Protein AF-A0AAF1JUH5-F1 (afdb_monomer_lite)

Secondary structure (DSSP, 8-state):
-HHHHHHHHHHHHHHHHHHHHS-TTTHHHHHHHHHHHHHHHHHHHHHHHHHH----TTHHHHHHHHHHHHHHHHHHHHHHHHHHHHHHHHHHHHHSS-------GGGEEEEEEEETT---EETTEETTTSPPEE--PPPEEEEETTEEEEEEEEEEEEEEETTEEEEEEEEEEETTEEEEEEES------------------THHHHHHHHHHHHHHHHHHHHHHHHHS------PPPPPPTT---

Foldseek 3Di:
DPPVVVVLVLVLVVLLLVLLPDPPVCNVVSLVCLLCVVVVVLVVVVVVCCVPDVDDDCVVVVSVVCVVVCCCVPVVSSVVSVVVSVCVSVVVVVVVPPPPPCPPCVFKDWDDKFFQPDQDDDLNHRPNVFDWAFPPDFFHWAADPVGRVHTDGWTWTWTDDDQRIFIKTWDDPDDRIMTIMGGPDPPPCPPDDPPPPPPDPDCVVVVSVVVVVVSVVVVVVVVCCVVPVPPPPPPDPPPDDPPDDD

Organism: NCBI:txid1509237

Radius of gyration: 31.27 Å; chains: 1; bounding box: 102×40×87 Å

pLDDT: mean 77.14, std 14.28, range [44.0, 98.25]

Structure (mmCIF, N/CA/C/O backbone):
data_AF-A0AAF1JUH5-F1
#
_entry.id   AF-A0AAF1JUH5-F1
#
loop_
_atom_site.group_PDB
_atom_site.id
_atom_site.type_symbol
_atom_site.label_atom_id
_atom_site.label_alt_id
_atom_site.label_comp_id
_atom_site.label_asym_id
_atom_site.label_entity_id
_atom_site.label_seq_id
_atom_site.pdbx_PDB_ins_code
_atom_site.Cartn_x
_atom_site.Cartn_y
_atom_site.Cartn_z
_atom_site.occupancy
_atom_site.B_iso_or_equiv
_atom_site.auth_seq_id
_atom_site.auth_comp_id
_atom_site.auth_asym_id
_atom_site.auth_atom_id
_atom_site.pdbx_PDB_model_num
ATOM 1 N N . MET A 1 1 ? 37.894 3.147 -22.298 1.00 53.50 1 MET A N 1
ATOM 2 C CA . MET A 1 1 ? 36.673 2.335 -22.060 1.00 53.50 1 MET A CA 1
ATOM 3 C C . MET A 1 1 ? 35.959 2.625 -20.724 1.00 53.50 1 MET A C 1
ATOM 5 O O . MET A 1 1 ? 34.913 2.038 -20.504 1.00 53.50 1 MET A O 1
ATOM 9 N N . GLY A 1 2 ? 36.433 3.531 -19.848 1.00 65.38 2 GLY A N 1
ATOM 10 C CA . GLY A 1 2 ? 35.875 3.677 -18.485 1.00 65.38 2 GLY A CA 1
ATOM 11 C C . GLY A 1 2 ? 34.678 4.626 -18.295 1.00 65.38 2 GLY A C 1
ATOM 12 O O . GLY A 1 2 ? 33.818 4.348 -17.466 1.00 65.38 2 GLY A O 1
ATOM 13 N N . SER A 1 3 ? 34.573 5.719 -19.058 1.00 76.88 3 SER A N 1
ATOM 14 C CA . SER A 1 3 ? 33.556 6.759 -18.807 1.00 76.88 3 SER A CA 1
ATOM 15 C C . SER A 1 3 ? 32.133 6.327 -19.175 1.00 76.88 3 SER A C 1
ATOM 17 O O . SER A 1 3 ? 31.189 6.626 -18.449 1.00 76.88 3 SER A O 1
ATOM 19 N N . GLY A 1 4 ? 31.969 5.562 -20.259 1.00 70.50 4 GLY A N 1
ATOM 20 C CA . GLY A 1 4 ? 30.652 5.102 -20.711 1.00 70.50 4 GLY A CA 1
ATOM 21 C C . GLY A 1 4 ? 29.950 4.186 -19.704 1.00 70.50 4 GLY A C 1
ATOM 22 O O . GLY A 1 4 ? 28.766 4.363 -19.436 1.00 70.50 4 GLY A O 1
ATOM 23 N N . LEU A 1 5 ? 30.686 3.248 -19.097 1.00 72.56 5 LEU A N 1
ATOM 24 C CA . LEU A 1 5 ? 30.131 2.328 -18.098 1.00 72.56 5 LEU A CA 1
ATOM 25 C C . LEU A 1 5 ? 29.750 3.057 -16.802 1.00 72.56 5 LEU A C 1
ATOM 27 O O . LEU A 1 5 ? 28.708 2.769 -16.220 1.00 72.56 5 LEU A O 1
ATOM 31 N N . PHE A 1 6 ? 30.570 4.020 -16.368 1.00 76.44 6 PHE A N 1
ATOM 32 C CA . PHE A 1 6 ? 30.297 4.820 -15.174 1.00 76.44 6 PHE A CA 1
ATOM 33 C C . PHE A 1 6 ? 28.998 5.623 -15.315 1.00 76.44 6 PHE A C 1
ATOM 35 O O . PHE A 1 6 ? 28.103 5.497 -14.479 1.00 76.44 6 PHE A O 1
ATOM 42 N N . TRP A 1 7 ? 28.853 6.381 -16.405 1.00 73.69 7 TRP A N 1
ATOM 43 C CA . TRP A 1 7 ? 27.634 7.150 -16.667 1.00 73.69 7 TRP A CA 1
ATOM 44 C C . TRP A 1 7 ? 26.402 6.257 -16.817 1.00 73.69 7 TRP A C 1
ATOM 46 O O . TRP A 1 7 ? 25.327 6.604 -16.329 1.00 73.69 7 TRP A O 1
ATOM 56 N N . TRP A 1 8 ? 26.567 5.076 -17.417 1.00 69.75 8 TRP A N 1
ATOM 57 C CA . TRP A 1 8 ? 25.501 4.084 -17.496 1.00 69.75 8 TRP A CA 1
ATOM 58 C C . TRP A 1 8 ? 25.033 3.651 -16.098 1.00 69.75 8 TRP A C 1
ATOM 60 O O . TRP A 1 8 ? 23.844 3.739 -15.800 1.00 69.75 8 TRP A O 1
ATOM 70 N N . LEU A 1 9 ? 25.953 3.289 -15.196 1.00 71.38 9 LEU A N 1
ATOM 71 C CA . LEU A 1 9 ? 25.621 2.904 -13.817 1.00 71.38 9 LEU A CA 1
ATOM 72 C C . LEU A 1 9 ? 24.963 4.040 -13.015 1.00 71.38 9 LEU A C 1
ATOM 74 O O . LEU A 1 9 ? 24.021 3.785 -12.262 1.00 71.38 9 LEU A O 1
ATOM 78 N N . VAL A 1 10 ? 25.410 5.288 -13.193 1.00 77.00 10 VAL A N 1
ATOM 79 C CA . VAL A 1 10 ? 24.813 6.466 -12.537 1.00 77.00 10 VAL A CA 1
ATOM 80 C C . VAL A 1 10 ? 23.361 6.666 -12.976 1.00 77.00 10 VAL A C 1
ATOM 82 O O . VAL A 1 10 ? 22.480 6.828 -12.127 1.00 77.00 10 VAL A O 1
ATOM 85 N N . CYS A 1 11 ? 23.085 6.592 -14.281 1.00 70.31 11 CYS A N 1
ATOM 86 C CA . CYS A 1 11 ? 21.722 6.679 -14.812 1.00 70.31 11 CYS A CA 1
ATOM 87 C C . CYS A 1 11 ? 20.818 5.573 -14.243 1.00 70.31 11 CYS A C 1
ATOM 89 O O . CYS A 1 11 ? 19.672 5.841 -13.871 1.00 70.31 11 CYS A O 1
ATOM 91 N N . MET A 1 12 ? 21.350 4.355 -14.099 1.00 66.75 12 MET A N 1
ATOM 92 C CA . MET A 1 12 ? 20.614 3.221 -13.532 1.00 66.75 12 MET A CA 1
ATOM 93 C C . MET A 1 12 ? 20.326 3.379 -12.037 1.00 66.75 12 MET A C 1
ATOM 95 O O . MET A 1 12 ? 19.205 3.110 -11.594 1.00 66.75 12 MET A O 1
ATOM 99 N N . GLY A 1 13 ? 21.287 3.889 -11.264 1.00 72.88 13 GLY A N 1
ATOM 100 C CA . GLY A 1 13 ? 21.083 4.211 -9.851 1.00 72.88 13 GLY A CA 1
ATOM 101 C C . GLY A 1 13 ? 20.025 5.299 -9.641 1.00 72.88 13 GLY A C 1
ATOM 102 O O . GLY A 1 13 ? 19.156 5.164 -8.776 1.00 72.88 13 GLY A O 1
ATOM 103 N N . LEU A 1 14 ? 20.043 6.349 -10.468 1.00 73.00 14 LEU A N 1
ATOM 104 C CA . LEU A 1 14 ? 19.084 7.451 -10.374 1.00 73.00 14 LEU A CA 1
ATOM 105 C C . LEU A 1 14 ? 17.652 6.993 -10.700 1.00 73.00 14 LEU A C 1
ATOM 107 O O . LEU A 1 14 ? 16.719 7.308 -9.958 1.00 73.00 14 LEU A O 1
ATOM 111 N N . ALA A 1 15 ? 17.477 6.202 -11.763 1.00 65.12 15 ALA A N 1
ATOM 112 C CA . ALA A 1 15 ? 16.177 5.640 -12.130 1.00 65.12 15 ALA A CA 1
ATOM 113 C C . ALA A 1 15 ? 15.610 4.730 -11.021 1.00 65.12 15 ALA A C 1
ATOM 115 O O . ALA A 1 15 ? 14.423 4.814 -10.684 1.00 65.12 15 ALA A O 1
ATOM 116 N N . ALA A 1 16 ? 16.459 3.908 -10.393 1.00 66.06 16 ALA A N 1
ATOM 117 C CA . ALA A 1 16 ? 16.065 3.060 -9.269 1.00 66.06 16 ALA A CA 1
ATOM 118 C C . ALA A 1 16 ? 15.617 3.886 -8.047 1.00 66.06 16 ALA A C 1
ATOM 120 O O . ALA A 1 16 ? 14.572 3.594 -7.458 1.00 66.06 16 ALA A O 1
ATOM 121 N N . LEU A 1 17 ? 16.346 4.954 -7.705 1.00 68.88 17 LEU A N 1
ATOM 122 C CA . LEU A 1 17 ? 15.999 5.852 -6.595 1.00 68.88 17 LEU A CA 1
ATOM 123 C C . LEU A 1 17 ? 14.675 6.586 -6.827 1.00 68.88 17 LEU A C 1
ATOM 125 O O . LEU A 1 17 ? 13.839 6.641 -5.922 1.00 68.88 17 LEU A O 1
ATOM 129 N N . ILE A 1 18 ? 14.448 7.100 -8.040 1.00 68.31 18 ILE A N 1
ATOM 130 C CA . ILE A 1 18 ? 13.176 7.742 -8.405 1.00 68.31 18 ILE A CA 1
ATOM 131 C C . ILE A 1 18 ? 12.029 6.737 -8.250 1.00 68.31 18 ILE A C 1
ATOM 133 O O . ILE A 1 18 ? 11.017 7.043 -7.620 1.00 68.31 18 ILE A O 1
ATOM 137 N N . THR A 1 19 ? 12.200 5.510 -8.742 1.00 63.81 19 THR A N 1
ATOM 138 C CA . THR A 1 19 ? 11.167 4.465 -8.657 1.00 63.81 19 THR A CA 1
ATOM 139 C C . THR A 1 19 ? 10.861 4.074 -7.207 1.00 63.81 19 THR A C 1
ATOM 141 O O . THR A 1 19 ? 9.699 3.860 -6.858 1.00 63.81 19 THR A O 1
ATOM 144 N N . ALA A 1 20 ? 11.876 4.038 -6.339 1.00 64.94 20 ALA A N 1
ATOM 145 C CA . ALA A 1 20 ? 11.709 3.773 -4.911 1.00 64.94 20 ALA A CA 1
ATOM 146 C C . ALA A 1 20 ? 10.998 4.919 -4.161 1.00 64.94 20 ALA A C 1
ATOM 148 O O . ALA A 1 20 ? 10.255 4.663 -3.210 1.00 64.94 20 ALA A O 1
ATOM 149 N N . ALA A 1 21 ? 11.195 6.170 -4.590 1.00 68.75 21 ALA A N 1
ATOM 150 C CA . ALA A 1 21 ? 10.585 7.351 -3.977 1.00 68.75 21 ALA A CA 1
ATOM 151 C C . ALA A 1 21 ? 9.127 7.591 -4.419 1.00 68.75 21 ALA A C 1
ATOM 153 O O . ALA A 1 21 ? 8.343 8.213 -3.694 1.00 68.75 21 ALA A O 1
ATOM 154 N N . VAL A 1 22 ? 8.734 7.099 -5.598 1.00 68.56 22 VAL A N 1
ATOM 155 C CA . VAL A 1 22 ? 7.389 7.300 -6.150 1.00 68.56 22 VAL A CA 1
ATOM 156 C C . VAL A 1 22 ? 6.360 6.427 -5.417 1.00 68.56 22 VAL A C 1
ATOM 158 O O . VAL A 1 22 ? 6.481 5.208 -5.303 1.00 68.56 22 VAL A O 1
ATOM 161 N N . SER A 1 23 ? 5.286 7.051 -4.915 1.00 67.69 23 SER A N 1
ATOM 162 C CA . SER A 1 23 ? 4.207 6.314 -4.238 1.00 67.69 23 SER A CA 1
ATOM 163 C C . SER A 1 23 ? 3.531 5.305 -5.178 1.00 67.69 23 SER A C 1
ATOM 165 O O . SER A 1 23 ? 3.366 5.563 -6.368 1.00 67.69 23 SER A O 1
ATOM 167 N N . ARG A 1 24 ? 3.086 4.166 -4.628 1.00 65.75 24 ARG A N 1
ATOM 168 C CA . ARG A 1 24 ? 2.603 2.977 -5.368 1.00 65.75 24 ARG A CA 1
ATOM 169 C C . ARG A 1 24 ? 1.564 3.288 -6.460 1.00 65.75 24 ARG A C 1
ATOM 171 O O . ARG A 1 24 ? 1.572 2.657 -7.506 1.00 65.75 24 ARG A O 1
ATOM 178 N N . ARG A 1 25 ? 0.725 4.302 -6.230 1.00 72.50 25 ARG A N 1
ATOM 179 C CA . ARG A 1 25 ? -0.306 4.808 -7.157 1.00 72.50 25 ARG A CA 1
ATOM 180 C C . ARG A 1 25 ? 0.239 5.475 -8.435 1.00 72.50 25 ARG A C 1
ATOM 182 O O . ARG A 1 25 ? -0.470 5.534 -9.429 1.00 72.50 25 ARG A O 1
ATOM 189 N N . TRP A 1 26 ? 1.484 5.954 -8.434 1.00 74.31 26 TRP A N 1
ATOM 190 C CA . TRP A 1 26 ? 2.113 6.643 -9.574 1.00 74.31 26 TRP A CA 1
ATOM 191 C C . TRP A 1 26 ? 3.189 5.809 -10.276 1.00 74.31 26 TRP A C 1
ATOM 193 O O . TRP A 1 26 ? 3.634 6.184 -11.356 1.00 74.31 26 TRP A O 1
ATOM 203 N N . VAL A 1 27 ? 3.572 4.666 -9.703 1.00 71.25 27 VAL A N 1
ATOM 204 C CA . VAL A 1 27 ? 4.622 3.784 -10.237 1.00 71.25 27 VAL A CA 1
ATOM 205 C C . VAL A 1 27 ? 4.305 3.320 -11.663 1.00 71.25 27 VAL A C 1
ATOM 207 O O . VAL A 1 27 ? 5.182 3.336 -12.517 1.00 71.25 27 VAL A O 1
ATOM 210 N N . TRP A 1 28 ? 3.045 2.989 -11.953 1.00 75.75 28 TRP A N 1
ATOM 211 C CA . TRP A 1 28 ? 2.615 2.601 -13.302 1.00 75.75 28 TRP A CA 1
ATOM 212 C C . TRP A 1 28 ? 2.769 3.753 -14.311 1.00 75.75 28 TRP A C 1
ATOM 214 O O . TRP A 1 28 ? 3.289 3.550 -15.403 1.00 75.75 28 TRP A O 1
ATOM 224 N N . ARG A 1 29 ? 2.379 4.977 -13.930 1.00 77.94 29 ARG A N 1
ATOM 225 C CA . ARG A 1 29 ? 2.507 6.165 -14.788 1.00 77.94 29 ARG A CA 1
ATOM 226 C C . ARG A 1 29 ? 3.972 6.499 -15.056 1.00 77.94 29 ARG A C 1
ATOM 228 O O . ARG A 1 29 ? 4.319 6.816 -16.187 1.00 77.94 29 ARG A O 1
ATOM 235 N N . ALA A 1 30 ? 4.821 6.388 -14.034 1.00 67.81 30 ALA A N 1
ATOM 236 C CA . ALA A 1 30 ? 6.262 6.565 -14.174 1.00 67.81 30 ALA A CA 1
ATOM 237 C C . ALA A 1 30 ? 6.870 5.505 -15.106 1.00 67.81 30 ALA A C 1
ATOM 239 O O . ALA A 1 30 ? 7.627 5.863 -16.002 1.00 67.81 30 ALA A O 1
ATOM 240 N N . ALA A 1 31 ? 6.479 4.234 -14.956 1.00 70.56 31 ALA A N 1
ATOM 241 C CA . ALA A 1 31 ? 6.913 3.151 -15.837 1.00 70.56 31 ALA A CA 1
ATOM 242 C C . ALA A 1 31 ? 6.476 3.380 -17.294 1.00 70.56 31 ALA A C 1
ATOM 244 O O . ALA A 1 31 ? 7.280 3.204 -18.205 1.00 70.56 31 ALA A O 1
ATOM 245 N N . LEU A 1 32 ? 5.239 3.838 -17.517 1.00 76.62 32 LEU A N 1
ATOM 246 C CA . LEU A 1 32 ? 4.741 4.170 -18.853 1.00 76.62 32 LEU A CA 1
ATOM 247 C C . LEU A 1 32 ? 5.542 5.319 -19.481 1.00 76.62 32 LEU A C 1
ATOM 249 O O . LEU A 1 32 ? 5.979 5.211 -20.624 1.00 76.62 32 LEU A O 1
ATOM 253 N N . LEU A 1 33 ? 5.779 6.398 -18.730 1.00 71.62 33 LEU A N 1
ATOM 254 C CA . LEU A 1 33 ? 6.554 7.544 -19.211 1.00 71.62 33 LEU A CA 1
ATOM 255 C C . LEU A 1 33 ? 7.993 7.134 -19.572 1.00 71.62 33 LEU A C 1
ATOM 257 O O . LEU A 1 33 ? 8.526 7.557 -20.598 1.00 71.62 33 LEU A O 1
ATOM 261 N N . TYR A 1 34 ? 8.595 6.265 -18.753 1.00 68.38 34 TYR A N 1
ATOM 262 C CA . TYR A 1 34 ? 9.928 5.702 -18.975 1.00 68.38 34 TYR A CA 1
ATOM 263 C C . TYR A 1 34 ? 9.993 4.781 -20.199 1.00 68.38 34 TYR A C 1
ATOM 265 O O . TYR A 1 34 ? 11.015 4.752 -20.882 1.00 68.38 34 TYR A O 1
ATOM 273 N N . LEU A 1 35 ? 8.920 4.047 -20.498 1.00 70.88 35 LEU A N 1
ATOM 274 C CA . LEU A 1 35 ? 8.838 3.189 -21.681 1.00 70.88 35 LEU A CA 1
ATOM 275 C C . LEU A 1 35 ? 8.680 4.012 -22.972 1.00 70.88 35 LEU A C 1
ATOM 277 O O . LEU A 1 35 ? 9.279 3.685 -23.992 1.00 70.88 35 LEU A O 1
ATOM 281 N N . VAL A 1 36 ? 7.888 5.088 -22.925 1.00 75.62 36 VAL A N 1
ATOM 282 C CA . VAL A 1 36 ? 7.523 5.893 -24.106 1.00 75.62 36 VAL A CA 1
ATOM 283 C C . VAL A 1 36 ? 8.598 6.924 -24.478 1.00 75.62 36 VAL A C 1
ATOM 285 O O . VAL A 1 36 ? 8.800 7.194 -25.661 1.00 75.62 36 VAL A O 1
ATOM 288 N N . SER A 1 37 ? 9.321 7.472 -23.497 1.00 72.69 37 SER A N 1
ATOM 289 C CA . SER A 1 37 ? 10.373 8.488 -23.691 1.00 72.69 37 SER A CA 1
ATOM 290 C C . SER A 1 37 ? 11.379 8.190 -24.824 1.00 72.69 37 SER A C 1
ATOM 292 O O . SER A 1 37 ? 11.522 9.032 -25.718 1.00 72.69 37 SER A O 1
ATOM 294 N N . PRO A 1 38 ? 12.044 7.014 -24.879 1.00 69.44 38 PRO A N 1
ATOM 295 C CA . PRO A 1 38 ? 13.008 6.725 -25.943 1.00 69.44 38 PRO A CA 1
ATOM 296 C C . PRO A 1 38 ? 12.361 6.682 -27.332 1.00 69.44 38 PRO A C 1
ATOM 298 O O . PRO A 1 38 ? 12.986 7.095 -28.306 1.00 69.44 38 PRO A O 1
ATOM 301 N N . LEU A 1 39 ? 11.097 6.257 -27.423 1.00 71.19 39 LEU A N 1
ATOM 302 C CA . LEU A 1 39 ? 10.347 6.236 -28.679 1.00 71.19 39 LEU A CA 1
ATOM 303 C C . LEU A 1 39 ? 10.100 7.662 -29.198 1.00 71.19 39 LEU A C 1
ATOM 305 O O . LEU A 1 39 ? 10.260 7.930 -30.388 1.00 71.19 39 LEU A O 1
ATOM 309 N N . VAL A 1 40 ? 9.769 8.594 -28.297 1.00 77.69 40 VAL A N 1
ATOM 310 C CA . VAL A 1 40 ? 9.553 10.013 -28.624 1.00 77.69 40 VAL A CA 1
ATOM 311 C C . VAL A 1 40 ? 10.851 10.678 -29.082 1.00 77.69 40 VAL A C 1
ATOM 313 O O . VAL A 1 40 ? 10.872 11.297 -30.146 1.00 77.69 40 VAL A O 1
ATOM 316 N N . LEU A 1 41 ? 11.941 10.518 -28.321 1.00 73.19 41 LEU A N 1
ATOM 317 C CA . LEU A 1 41 ? 13.250 11.082 -28.678 1.00 73.19 41 LEU A CA 1
ATOM 318 C C . LEU A 1 41 ? 13.746 10.544 -30.022 1.00 73.19 41 LEU A C 1
ATOM 320 O O . LEU A 1 41 ? 14.238 11.305 -30.856 1.00 73.19 41 LEU A O 1
ATOM 324 N N . PHE A 1 42 ? 13.562 9.245 -30.252 1.00 72.00 42 PHE A N 1
ATOM 325 C CA . PHE A 1 42 ? 13.917 8.614 -31.512 1.00 72.00 42 PHE A CA 1
ATOM 326 C C . PHE A 1 42 ? 13.106 9.182 -32.684 1.00 72.00 42 PHE A C 1
ATOM 328 O O . PHE A 1 42 ? 13.681 9.567 -33.702 1.00 72.00 42 PHE A O 1
ATOM 335 N N . THR A 1 43 ? 11.782 9.275 -32.535 1.00 75.75 43 THR A N 1
ATOM 336 C CA . THR A 1 43 ? 10.896 9.801 -33.587 1.00 75.75 43 THR A CA 1
ATOM 337 C C . THR A 1 43 ? 11.268 11.242 -33.936 1.00 75.75 43 THR A C 1
ATOM 339 O O . THR A 1 43 ? 11.356 11.589 -35.113 1.00 75.75 43 THR A O 1
ATOM 342 N N . GLY A 1 44 ? 11.575 12.064 -32.926 1.00 79.81 44 GLY A N 1
ATOM 343 C CA . GLY A 1 44 ? 12.062 13.430 -33.123 1.00 79.81 44 GLY A CA 1
ATOM 344 C C . GLY A 1 44 ? 13.385 13.489 -33.893 1.00 79.81 44 GLY A C 1
ATOM 345 O O . GLY A 1 44 ? 13.513 14.276 -34.830 1.00 79.81 44 GLY A O 1
ATOM 346 N N . TYR A 1 45 ? 14.347 12.624 -33.556 1.00 76.00 45 TYR A N 1
ATOM 347 C CA . TYR A 1 45 ? 15.624 12.549 -34.272 1.00 76.00 45 TYR A CA 1
ATOM 348 C C . TYR A 1 45 ? 15.456 12.095 -35.729 1.00 76.00 45 TYR A C 1
ATOM 350 O O . TYR A 1 45 ? 16.043 12.691 -36.631 1.00 76.00 45 TYR A O 1
ATOM 358 N N . ALA A 1 46 ? 14.634 11.071 -35.973 1.00 72.06 46 ALA A N 1
ATOM 359 C CA . ALA A 1 46 ? 14.369 10.563 -37.317 1.00 72.06 46 ALA A CA 1
ATOM 360 C C . ALA A 1 46 ? 13.719 11.631 -38.211 1.00 72.06 46 ALA A C 1
ATOM 362 O O . ALA A 1 46 ? 14.148 11.826 -39.348 1.00 72.06 46 ALA A O 1
ATOM 363 N N . LEU A 1 47 ? 12.737 12.368 -37.679 1.00 80.19 47 LEU A N 1
ATOM 364 C CA . LEU A 1 47 ? 12.112 13.493 -38.380 1.00 80.19 47 LEU A CA 1
ATOM 365 C C . LEU A 1 47 ? 13.124 14.604 -38.681 1.00 80.19 47 LEU A C 1
ATOM 367 O O . LEU A 1 47 ? 13.174 15.102 -39.804 1.00 80.19 47 LEU A O 1
ATOM 371 N N . TRP A 1 48 ? 13.970 14.963 -37.713 1.00 82.31 48 TRP A N 1
ATOM 372 C CA . TRP A 1 48 ? 15.022 15.961 -37.917 1.00 82.31 48 TRP A CA 1
ATOM 373 C C . TRP A 1 48 ? 16.026 15.542 -39.004 1.00 82.31 48 TRP A C 1
ATOM 375 O O . TRP A 1 48 ? 16.402 16.350 -39.858 1.00 82.31 48 TRP A O 1
ATOM 385 N N . ALA A 1 49 ? 16.429 14.271 -39.019 1.00 75.00 49 ALA A N 1
ATOM 386 C CA . ALA A 1 49 ? 17.329 13.730 -40.034 1.00 75.00 49 ALA A CA 1
ATOM 387 C C . ALA A 1 49 ? 16.697 13.748 -41.438 1.00 75.00 49 ALA A C 1
ATOM 389 O O . ALA A 1 49 ? 17.373 14.096 -42.406 1.00 75.00 49 ALA A O 1
ATOM 390 N N . LEU A 1 50 ? 15.399 13.433 -41.537 1.00 76.81 50 LEU A N 1
ATOM 391 C CA . LEU A 1 50 ? 14.646 13.473 -42.792 1.00 76.81 50 LEU A CA 1
ATOM 392 C C . LEU A 1 50 ? 14.593 14.892 -43.378 1.00 76.81 50 LEU A C 1
ATOM 394 O O . LEU A 1 50 ? 14.799 15.075 -44.574 1.00 76.81 50 LEU A O 1
ATOM 398 N N . VAL A 1 51 ? 14.365 15.897 -42.527 1.00 84.56 51 VAL A N 1
ATOM 399 C CA . VAL A 1 51 ? 14.292 17.309 -42.941 1.00 84.56 51 VAL A CA 1
ATOM 400 C C . VAL A 1 51 ? 15.656 17.845 -43.380 1.00 84.56 51 VAL A C 1
ATOM 402 O O . VAL A 1 51 ? 15.741 18.643 -44.308 1.00 84.56 51 VAL A O 1
ATOM 405 N N . THR A 1 52 ? 16.735 17.424 -42.720 1.00 83.94 52 THR A N 1
ATOM 406 C CA . THR A 1 52 ? 18.071 17.995 -42.951 1.00 83.94 52 THR A CA 1
ATOM 407 C C . THR A 1 52 ? 18.847 17.343 -44.097 1.00 83.94 52 THR A C 1
ATOM 409 O O . THR A 1 52 ? 19.831 17.929 -44.551 1.00 83.94 52 THR A O 1
ATOM 412 N N . ARG A 1 53 ? 18.466 16.143 -44.567 1.00 79.62 53 ARG A N 1
ATOM 413 C CA . ARG A 1 53 ? 19.225 15.387 -45.589 1.00 79.62 53 ARG A CA 1
ATOM 414 C C . ARG A 1 53 ? 18.322 14.633 -46.589 1.00 79.62 53 ARG A C 1
ATOM 416 O O . ARG A 1 53 ? 18.242 13.407 -46.517 1.00 79.62 53 ARG A O 1
ATOM 423 N N . PRO A 1 54 ? 17.677 15.326 -47.544 1.00 75.50 54 PRO A N 1
ATOM 424 C CA . PRO A 1 54 ? 16.675 14.719 -48.429 1.00 75.50 54 PRO A CA 1
ATOM 425 C C . PRO A 1 54 ? 17.226 13.841 -49.578 1.00 75.50 54 PRO A C 1
ATOM 427 O O . PRO A 1 54 ? 16.494 13.001 -50.091 1.00 75.50 54 PRO A O 1
ATOM 430 N N . GLU A 1 55 ? 18.494 13.974 -49.988 1.00 73.12 55 GLU A N 1
ATOM 431 C CA . GLU A 1 55 ? 18.973 13.434 -51.282 1.00 73.12 55 GLU A CA 1
ATOM 432 C C . GLU A 1 55 ? 19.708 12.077 -51.246 1.00 73.12 55 GLU A C 1
ATOM 434 O O . GLU A 1 55 ? 20.800 11.945 -51.795 1.00 73.12 55 GLU A O 1
ATOM 439 N N . ARG A 1 56 ? 19.172 11.020 -50.627 1.00 61.34 56 ARG A N 1
ATOM 440 C CA . ARG A 1 56 ? 19.825 9.696 -50.748 1.00 61.34 56 ARG A CA 1
ATOM 441 C C . ARG A 1 56 ? 18.842 8.561 -51.019 1.00 61.34 56 ARG A C 1
ATOM 443 O O . ARG A 1 56 ? 18.142 8.080 -50.128 1.00 61.34 56 ARG A O 1
ATOM 450 N N . GLU A 1 57 ? 18.863 8.066 -52.252 1.00 64.38 57 GLU A N 1
ATOM 451 C CA . GLU A 1 57 ? 18.379 6.724 -52.571 1.00 64.38 57 GLU A CA 1
ATOM 452 C C . GLU A 1 57 ? 19.124 5.708 -51.682 1.00 64.38 57 GLU A C 1
ATOM 454 O O . GLU A 1 57 ? 20.347 5.750 -51.550 1.00 64.38 57 GLU A O 1
ATOM 459 N N . GLY A 1 58 ? 18.380 4.861 -50.966 1.00 71.31 58 GLY A N 1
ATOM 460 C CA . GLY A 1 58 ? 18.922 3.957 -49.936 1.00 71.31 58 GLY A CA 1
ATOM 461 C C . GLY A 1 58 ? 18.756 4.430 -48.482 1.00 71.31 58 GLY A C 1
ATOM 462 O O . GLY A 1 58 ? 19.047 3.667 -47.557 1.00 71.31 58 GLY A O 1
ATOM 463 N N . VAL A 1 59 ? 18.218 5.634 -48.244 1.00 70.56 59 VAL A N 1
ATOM 464 C CA . VAL A 1 59 ? 17.949 6.166 -46.890 1.00 70.56 59 VAL A CA 1
ATOM 465 C C . VAL A 1 59 ? 16.973 5.306 -46.100 1.00 70.56 59 VAL A C 1
ATOM 467 O O . VAL A 1 59 ? 17.198 5.087 -44.919 1.00 70.56 59 VAL A O 1
ATOM 470 N N . LEU A 1 60 ? 15.937 4.752 -46.732 1.00 74.94 60 LEU A N 1
ATOM 471 C CA . LEU A 1 60 ? 14.948 3.915 -46.044 1.00 74.94 60 LEU A CA 1
ATOM 472 C C . LEU A 1 60 ? 15.573 2.653 -45.429 1.00 74.94 60 LEU A C 1
ATOM 474 O O . LEU A 1 60 ? 15.314 2.345 -44.269 1.00 74.94 60 LEU A O 1
ATOM 478 N N . GLY A 1 61 ? 16.452 1.966 -46.163 1.00 76.75 61 GLY A N 1
ATOM 479 C CA . GLY A 1 61 ? 17.159 0.785 -45.657 1.00 76.75 61 GLY A CA 1
ATOM 480 C C . GLY A 1 61 ? 18.140 1.131 -44.538 1.00 76.75 61 GLY A C 1
ATOM 481 O O . GLY A 1 61 ? 18.154 0.473 -43.499 1.00 76.75 61 GLY A O 1
ATOM 482 N N . LEU A 1 62 ? 18.907 2.214 -44.703 1.00 70.69 62 LEU A N 1
ATOM 483 C CA . LEU A 1 62 ? 19.831 2.677 -43.670 1.00 70.69 62 LEU A CA 1
ATOM 484 C C . LEU A 1 62 ? 19.079 3.150 -42.417 1.00 70.69 62 LEU A C 1
ATOM 486 O O . LEU A 1 62 ? 19.506 2.830 -41.313 1.00 70.69 62 LEU A O 1
ATOM 490 N N . ILE A 1 63 ? 17.942 3.840 -42.562 1.00 72.88 63 ILE A N 1
ATOM 491 C CA . ILE A 1 63 ? 17.071 4.249 -41.451 1.00 72.88 63 ILE A CA 1
ATOM 492 C C . ILE A 1 63 ? 16.528 3.022 -40.730 1.00 72.88 63 ILE A C 1
ATOM 494 O O . ILE A 1 63 ? 16.596 2.997 -39.510 1.00 72.88 63 ILE A O 1
ATOM 498 N N . LEU A 1 64 ? 16.036 2.001 -41.436 1.00 77.25 64 LEU A N 1
ATOM 499 C CA . LEU A 1 64 ? 15.480 0.797 -40.806 1.00 77.25 64 LEU A CA 1
ATOM 500 C C . LEU A 1 64 ? 16.547 -0.032 -40.074 1.00 77.25 64 LEU A C 1
ATOM 502 O O . LEU A 1 64 ? 16.298 -0.518 -38.972 1.00 77.25 64 LEU A O 1
ATOM 506 N N . VAL A 1 65 ? 17.753 -0.150 -40.635 1.00 76.62 65 VAL A N 1
ATOM 507 C CA . VAL A 1 65 ? 18.876 -0.836 -39.971 1.00 76.62 65 VAL A CA 1
ATOM 508 C C . VAL A 1 65 ? 19.381 -0.025 -38.777 1.00 76.62 65 VAL A C 1
ATOM 510 O O . VAL A 1 65 ? 19.585 -0.585 -37.704 1.00 76.62 65 VAL A O 1
ATOM 513 N N . SER A 1 66 ? 19.505 1.298 -38.917 1.00 71.06 66 SER A N 1
ATOM 514 C CA . SER A 1 66 ? 19.863 2.197 -37.809 1.00 71.06 66 SER A CA 1
ATOM 515 C C . SER A 1 66 ? 18.799 2.177 -36.711 1.00 71.06 66 SER A C 1
ATOM 517 O O . SER A 1 66 ? 19.137 2.147 -35.535 1.00 71.06 66 SER A O 1
ATOM 519 N N . LEU A 1 67 ? 17.518 2.133 -37.085 1.00 70.44 67 LEU A N 1
ATOM 520 C CA . LEU A 1 67 ? 16.362 2.003 -36.198 1.00 70.44 67 LEU A CA 1
ATOM 521 C C . LEU A 1 67 ? 16.439 0.695 -35.411 1.00 70.44 67 LEU A C 1
ATOM 523 O O . LEU A 1 67 ? 16.327 0.718 -34.189 1.00 70.44 67 LEU A O 1
ATOM 527 N N . GLY A 1 68 ? 16.688 -0.428 -36.087 1.00 76.19 68 GLY A N 1
ATOM 528 C CA . GLY A 1 68 ? 16.857 -1.725 -35.439 1.00 76.19 68 GLY A CA 1
ATOM 529 C C . GLY A 1 68 ? 18.049 -1.746 -34.483 1.00 76.19 68 GLY A C 1
ATOM 530 O O . GLY A 1 68 ? 17.920 -2.212 -33.354 1.00 76.19 68 GLY A O 1
ATOM 531 N N . LEU A 1 69 ? 19.189 -1.183 -34.892 1.00 70.12 69 LEU A N 1
ATOM 532 C CA . LEU A 1 69 ? 20.415 -1.203 -34.093 1.00 70.12 69 LEU A CA 1
ATOM 533 C C . LEU A 1 69 ? 20.345 -0.257 -32.888 1.00 70.12 69 LEU A C 1
ATOM 535 O O . LEU A 1 69 ? 20.711 -0.641 -31.780 1.00 70.12 69 LEU A O 1
ATOM 539 N N . VAL A 1 70 ? 19.836 0.963 -33.083 1.00 67.06 70 VAL A N 1
ATOM 540 C CA . VAL A 1 70 ? 19.639 1.951 -32.012 1.00 67.06 70 VAL A CA 1
ATOM 541 C C . VAL A 1 70 ? 18.549 1.476 -31.059 1.00 67.06 70 VAL A C 1
ATOM 543 O O . VAL A 1 70 ? 18.723 1.579 -29.848 1.00 67.06 70 VAL A O 1
ATOM 546 N N . SER A 1 71 ? 17.467 0.880 -31.565 1.00 63.88 71 SER A N 1
ATOM 547 C CA . SER A 1 71 ? 16.444 0.284 -30.706 1.00 63.88 71 SER A CA 1
ATOM 548 C C . SER A 1 71 ? 16.995 -0.928 -29.946 1.00 63.88 71 SER A C 1
ATOM 550 O O . SER A 1 71 ? 16.767 -1.037 -28.745 1.00 63.88 71 SER A O 1
ATOM 552 N N . ALA A 1 72 ? 17.815 -1.785 -30.550 1.00 69.38 72 ALA A N 1
ATOM 553 C CA . ALA A 1 72 ? 18.440 -2.891 -29.826 1.00 69.38 72 ALA A CA 1
ATOM 554 C C . ALA A 1 72 ? 19.438 -2.399 -28.759 1.00 69.38 72 ALA A C 1
ATOM 556 O O . ALA A 1 72 ? 19.390 -2.861 -27.620 1.00 69.38 72 ALA A O 1
ATOM 557 N N . MET A 1 73 ? 20.297 -1.426 -29.082 1.00 69.25 73 MET A N 1
ATOM 558 C CA . MET A 1 73 ? 21.314 -0.913 -28.155 1.00 69.25 73 MET A CA 1
ATOM 559 C C . MET A 1 73 ? 20.757 0.009 -27.067 1.00 69.25 73 MET A C 1
ATOM 561 O O . MET A 1 73 ? 21.330 0.060 -25.983 1.00 69.25 73 MET A O 1
ATOM 565 N N . ALA A 1 74 ? 19.665 0.732 -27.317 1.00 64.88 74 ALA A N 1
ATOM 566 C CA . ALA A 1 74 ? 19.067 1.623 -26.324 1.00 64.88 74 ALA A CA 1
ATOM 567 C C . ALA A 1 74 ? 17.957 0.927 -25.530 1.00 64.88 74 ALA A C 1
ATOM 569 O O . ALA A 1 74 ? 17.919 1.022 -24.305 1.00 64.88 74 ALA A O 1
ATOM 570 N N . THR A 1 75 ? 17.068 0.194 -26.203 1.00 67.31 75 THR A N 1
ATOM 571 C CA . THR A 1 75 ? 15.848 -0.330 -25.574 1.00 67.31 75 THR A CA 1
ATOM 572 C C . THR A 1 75 ? 16.124 -1.589 -24.759 1.00 67.31 75 THR A C 1
ATOM 574 O O . THR A 1 75 ? 15.560 -1.722 -23.678 1.00 67.31 75 THR A O 1
ATOM 577 N N . LEU A 1 76 ? 17.017 -2.490 -25.198 1.00 67.81 76 LEU A N 1
ATOM 578 C CA . LEU A 1 76 ? 17.300 -3.713 -24.430 1.00 67.81 76 LEU A CA 1
ATOM 579 C C . LEU A 1 76 ? 18.014 -3.425 -23.099 1.00 67.81 76 LEU A C 1
ATOM 581 O O . LEU A 1 76 ? 17.513 -3.886 -22.071 1.00 67.81 76 LEU A O 1
ATOM 585 N N . PRO A 1 77 ? 19.104 -2.629 -23.040 1.00 67.19 77 PRO A N 1
ATOM 586 C CA . PRO A 1 77 ? 19.723 -2.281 -21.758 1.00 67.19 77 PRO A CA 1
ATOM 587 C C . PRO A 1 77 ? 18.789 -1.460 -20.858 1.00 67.19 77 PRO A C 1
ATOM 589 O O . PRO A 1 77 ? 18.824 -1.594 -19.632 1.00 67.19 77 PRO A O 1
ATOM 592 N N . TRP A 1 78 ? 17.915 -0.646 -21.457 1.00 69.38 78 TRP A N 1
ATOM 593 C CA . TRP A 1 78 ? 16.903 0.122 -20.735 1.00 69.38 78 TRP A CA 1
ATOM 594 C C . TRP A 1 78 ? 15.824 -0.760 -20.110 1.00 69.38 78 TRP A C 1
ATOM 596 O O . TRP A 1 78 ? 15.561 -0.635 -18.916 1.00 69.38 78 TRP A O 1
ATOM 606 N N . ILE A 1 79 ? 15.247 -1.694 -20.873 1.00 70.81 79 ILE A N 1
ATOM 607 C CA . ILE A 1 79 ? 14.270 -2.672 -20.374 1.00 70.81 79 ILE A CA 1
ATOM 608 C C . ILE A 1 79 ? 14.906 -3.536 -19.288 1.00 70.81 79 ILE A C 1
ATOM 610 O O . ILE A 1 79 ? 14.295 -3.747 -18.241 1.00 70.81 79 ILE A O 1
ATOM 614 N N . LEU A 1 80 ? 16.142 -3.998 -19.498 1.00 76.00 80 LEU A N 1
ATOM 615 C CA . LEU A 1 80 ? 16.854 -4.813 -18.518 1.00 76.00 80 LEU A CA 1
ATOM 616 C C . LEU A 1 80 ? 17.021 -4.061 -17.196 1.00 76.00 80 LEU A C 1
ATOM 618 O O . LEU A 1 80 ? 16.748 -4.610 -16.130 1.00 76.00 80 LEU A O 1
ATOM 622 N N . THR A 1 81 ? 17.375 -2.779 -17.256 1.00 68.44 81 THR A N 1
ATOM 623 C CA . THR A 1 81 ? 17.463 -1.970 -16.037 1.00 68.44 81 THR A CA 1
ATOM 624 C C . THR A 1 81 ? 16.093 -1.663 -15.446 1.00 68.44 81 THR A C 1
ATOM 626 O O . THR A 1 81 ? 15.934 -1.673 -14.229 1.00 68.44 81 THR A O 1
ATOM 629 N N . CYS A 1 82 ? 15.092 -1.498 -16.310 1.00 66.62 82 CYS A N 1
ATOM 630 C CA . CYS A 1 82 ? 13.664 -1.574 -16.016 1.00 66.62 82 CYS A CA 1
ATOM 631 C C . CYS A 1 82 ? 13.354 -2.648 -14.971 1.00 66.62 82 CYS A C 1
ATOM 633 O O . CYS A 1 82 ? 12.919 -2.400 -13.842 1.00 66.62 82 CYS A O 1
ATOM 635 N N . LEU A 1 83 ? 13.638 -3.874 -15.400 1.00 75.50 83 LEU A N 1
ATOM 636 C CA . LEU A 1 83 ? 13.358 -5.100 -14.675 1.00 75.50 83 LEU A CA 1
ATOM 637 C C . LEU A 1 83 ? 14.217 -5.225 -13.417 1.00 75.50 83 LEU A C 1
ATOM 639 O O . LEU A 1 83 ? 13.685 -5.566 -12.362 1.00 75.50 83 LEU A O 1
ATOM 643 N N . ILE A 1 84 ? 15.512 -4.901 -13.496 1.00 78.31 84 ILE A N 1
ATOM 644 C CA . ILE A 1 84 ? 16.429 -4.970 -12.349 1.00 78.31 84 ILE A CA 1
ATOM 645 C C . ILE A 1 84 ? 16.022 -3.960 -11.271 1.00 78.31 84 ILE A C 1
ATOM 647 O O . ILE A 1 84 ? 15.897 -4.336 -10.108 1.00 78.31 84 ILE A O 1
ATOM 651 N N . GLY A 1 85 ? 15.756 -2.704 -11.635 1.00 71.38 85 GLY A N 1
ATOM 652 C CA . GLY A 1 85 ? 15.327 -1.662 -10.702 1.00 71.38 85 GLY A CA 1
ATOM 653 C C . GLY A 1 85 ? 13.998 -2.004 -10.027 1.00 71.38 85 GLY A C 1
ATOM 654 O O . GLY A 1 85 ? 13.862 -1.850 -8.813 1.00 71.38 85 GLY A O 1
ATOM 655 N N . PHE A 1 86 ? 13.036 -2.554 -10.774 1.00 68.81 86 PHE A N 1
ATOM 656 C CA . PHE A 1 86 ? 11.781 -3.036 -10.193 1.00 68.81 86 PHE A CA 1
ATOM 657 C C . PHE A 1 86 ? 11.978 -4.245 -9.278 1.00 68.81 86 PHE A C 1
ATOM 659 O O . PHE A 1 86 ? 11.409 -4.277 -8.185 1.00 68.81 86 PHE A O 1
ATOM 666 N N . ALA A 1 87 ? 12.784 -5.226 -9.686 1.00 74.50 87 ALA A N 1
ATOM 667 C CA . ALA A 1 87 ? 13.087 -6.396 -8.868 1.00 74.50 87 ALA A CA 1
ATOM 668 C C . ALA A 1 87 ? 13.766 -5.977 -7.555 1.00 74.50 87 ALA A C 1
ATOM 670 O O . ALA A 1 87 ? 13.311 -6.357 -6.475 1.00 74.50 87 ALA A O 1
ATOM 671 N N . LEU A 1 88 ? 14.773 -5.104 -7.636 1.00 75.25 88 LEU A N 1
ATOM 672 C CA . LEU A 1 88 ? 15.474 -4.542 -6.483 1.00 75.25 88 LEU A CA 1
ATOM 673 C C . LEU A 1 88 ? 14.605 -3.606 -5.640 1.00 75.25 88 LEU A C 1
ATOM 675 O O . LEU A 1 88 ? 14.881 -3.458 -4.460 1.00 75.25 88 LEU A O 1
ATOM 679 N N . GLY A 1 89 ? 13.557 -2.986 -6.181 1.00 67.56 89 GLY A N 1
ATOM 680 C CA . GLY A 1 89 ? 12.598 -2.210 -5.387 1.00 67.56 89 GLY A CA 1
ATOM 681 C C . GLY A 1 89 ? 11.569 -3.088 -4.664 1.00 67.56 89 GLY A C 1
ATOM 682 O O . GLY A 1 89 ? 11.160 -2.797 -3.537 1.00 67.56 89 GLY A O 1
ATOM 683 N N . LEU A 1 90 ? 11.138 -4.183 -5.295 1.00 72.38 90 LEU A N 1
ATOM 684 C CA . LEU A 1 90 ? 10.099 -5.069 -4.765 1.00 72.38 90 LEU A CA 1
ATOM 685 C C . LEU A 1 90 ? 10.634 -6.083 -3.749 1.00 72.38 90 LEU A C 1
ATOM 687 O O . LEU A 1 90 ? 9.934 -6.388 -2.779 1.00 72.38 90 LEU A O 1
ATOM 691 N N . VAL A 1 91 ? 11.855 -6.589 -3.940 1.00 75.19 91 VAL A N 1
ATOM 692 C CA . VAL A 1 91 ? 12.458 -7.602 -3.058 1.00 75.19 91 VAL A CA 1
ATOM 693 C C . VAL A 1 91 ? 12.680 -7.062 -1.637 1.00 75.19 91 VAL A C 1
ATOM 695 O O . VAL A 1 91 ? 12.110 -7.639 -0.708 1.00 75.19 91 VAL A O 1
ATOM 698 N N . PRO A 1 92 ? 13.362 -5.921 -1.414 1.00 72.38 92 PRO A N 1
ATOM 699 C CA . PRO A 1 92 ? 13.530 -5.355 -0.082 1.00 72.38 92 PRO A CA 1
ATOM 700 C C . PRO A 1 92 ? 12.195 -4.964 0.523 1.00 72.38 92 PRO A C 1
ATOM 702 O O . PRO A 1 92 ? 12.018 -5.096 1.718 1.00 72.38 92 PRO A O 1
ATOM 705 N N . ARG A 1 93 ? 11.207 -4.539 -0.269 1.00 66.56 93 ARG A N 1
ATOM 706 C CA . ARG A 1 93 ? 9.884 -4.196 0.268 1.00 66.56 93 ARG A CA 1
ATOM 707 C C . ARG A 1 93 ? 9.125 -5.414 0.804 1.00 66.56 93 ARG A C 1
ATOM 709 O O . ARG A 1 93 ? 8.326 -5.265 1.725 1.00 66.56 93 ARG A O 1
ATOM 716 N N . ARG A 1 94 ? 9.372 -6.608 0.252 1.00 70.25 94 ARG A N 1
ATOM 717 C CA . ARG A 1 94 ? 8.864 -7.875 0.804 1.00 70.25 94 ARG A CA 1
ATOM 718 C C . ARG A 1 94 ? 9.637 -8.321 2.046 1.00 70.25 94 ARG A C 1
ATOM 720 O O . ARG A 1 94 ? 9.014 -8.860 2.946 1.00 70.25 94 ARG A O 1
ATOM 727 N N . TRP A 1 95 ? 10.948 -8.081 2.095 1.00 68.44 95 TRP A N 1
ATOM 728 C CA . TRP A 1 95 ? 11.827 -8.516 3.194 1.00 68.44 95 TRP A CA 1
ATOM 729 C C . TRP A 1 95 ? 11.843 -7.558 4.394 1.00 68.44 95 TRP A C 1
ATOM 731 O O . TRP A 1 95 ? 11.960 -7.987 5.534 1.00 68.44 95 TRP A O 1
ATOM 741 N N . LEU A 1 96 ? 11.723 -6.257 4.132 1.00 66.12 96 LEU A N 1
ATOM 742 C CA . LEU A 1 96 ? 11.635 -5.175 5.114 1.00 66.12 96 LEU A CA 1
ATOM 743 C C . LEU A 1 96 ? 10.198 -4.898 5.535 1.00 66.12 96 LEU A C 1
ATOM 745 O O . LEU A 1 96 ? 9.991 -4.060 6.411 1.00 66.12 96 LEU A O 1
ATOM 749 N N . ARG A 1 97 ? 9.202 -5.579 4.943 1.00 61.41 97 ARG A N 1
ATOM 750 C CA . ARG A 1 97 ? 7.956 -5.786 5.676 1.00 61.41 97 ARG A CA 1
ATOM 751 C C . ARG A 1 97 ? 8.407 -6.504 6.939 1.00 61.41 97 ARG A C 1
ATOM 753 O O . ARG A 1 97 ? 8.929 -7.611 6.796 1.00 61.41 97 ARG A O 1
ATOM 760 N N . PRO A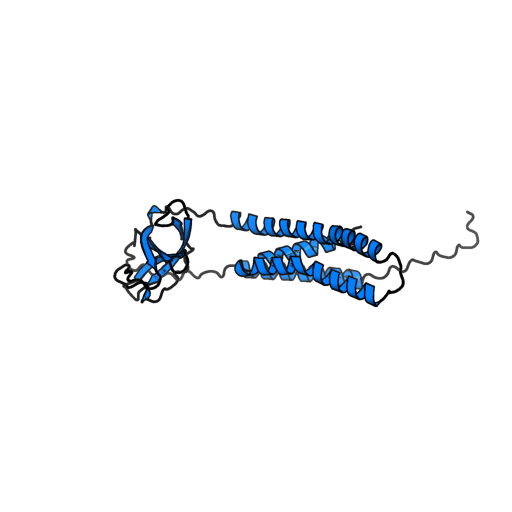 1 98 ? 8.319 -5.872 8.126 1.00 56.22 98 PRO A N 1
ATOM 761 C CA . PRO A 1 98 ? 8.587 -6.583 9.361 1.00 56.22 98 PRO A CA 1
ATOM 762 C C . PRO A 1 98 ? 7.785 -7.863 9.230 1.00 56.22 98 PRO A C 1
ATOM 764 O O . PRO A 1 98 ? 6.599 -7.764 8.912 1.00 56.22 98 PRO A O 1
ATOM 767 N N . ALA A 1 99 ? 8.445 -9.025 9.311 1.00 50.38 99 ALA A N 1
ATOM 768 C CA . ALA A 1 99 ? 7.730 -10.283 9.400 1.00 50.38 99 ALA A CA 1
ATOM 769 C C . ALA A 1 99 ? 6.700 -10.017 10.477 1.00 50.38 99 ALA A C 1
ATOM 771 O O . ALA A 1 99 ? 7.094 -9.720 11.612 1.00 50.38 99 ALA A O 1
ATOM 772 N N . ASP A 1 100 ? 5.432 -9.921 10.064 1.00 49.75 100 ASP A N 1
ATOM 773 C CA . ASP A 1 100 ? 4.364 -9.608 10.981 1.00 49.75 100 ASP A CA 1
ATOM 774 C C . ASP A 1 100 ? 4.579 -10.638 12.067 1.00 49.75 100 ASP A C 1
ATOM 776 O O . ASP A 1 100 ? 4.520 -11.846 11.817 1.00 49.75 100 ASP A O 1
ATOM 780 N N . LYS A 1 101 ? 4.942 -10.167 13.266 1.00 44.38 101 LYS A N 1
ATOM 781 C CA . LYS A 1 101 ? 4.651 -10.936 14.454 1.00 44.38 101 LYS A CA 1
ATOM 782 C C . LYS A 1 101 ? 3.162 -11.088 14.296 1.00 44.38 101 LYS A C 1
ATOM 784 O O . LYS A 1 101 ? 2.440 -10.117 14.512 1.00 44.38 101 LYS A O 1
ATOM 789 N N . THR A 1 102 ? 2.745 -12.236 13.774 1.00 48.94 102 THR A N 1
ATOM 790 C CA . THR A 1 102 ? 1.379 -12.701 13.737 1.00 48.94 102 THR A CA 1
ATOM 791 C C . THR A 1 102 ? 0.999 -12.726 15.198 1.00 48.94 102 THR A C 1
ATOM 793 O O . THR A 1 102 ? 1.122 -13.747 15.871 1.00 48.94 102 THR A O 1
ATOM 796 N N . ALA A 1 103 ? 0.666 -11.548 15.729 1.00 51.22 103 ALA A N 1
ATOM 797 C CA . ALA A 1 103 ? -0.102 -11.406 16.926 1.00 51.22 103 ALA A CA 1
ATOM 798 C C . ALA A 1 103 ? -1.297 -12.282 16.590 1.00 51.22 103 ALA A C 1
ATOM 800 O O . ALA A 1 103 ? -1.948 -12.024 15.570 1.00 51.22 103 ALA A O 1
ATOM 801 N N . PRO A 1 104 ? -1.442 -13.415 17.287 1.00 56.34 104 PRO A N 1
ATOM 802 C CA . PRO A 1 104 ? -2.364 -14.439 16.862 1.00 56.34 104 PRO A CA 1
ATOM 803 C C . PRO A 1 104 ? -3.711 -13.758 16.634 1.00 56.34 104 PRO A C 1
ATOM 805 O O . PRO A 1 104 ? -4.156 -12.969 17.474 1.00 56.34 104 PRO A O 1
ATOM 808 N N . PHE A 1 105 ? -4.323 -14.016 15.474 1.00 63.72 105 PHE A N 1
ATOM 809 C CA . PHE A 1 105 ? -5.646 -13.503 15.093 1.00 63.72 105 PHE A CA 1
ATOM 810 C C . PHE A 1 105 ? -6.680 -13.658 16.226 1.00 63.72 105 PHE A C 1
ATOM 812 O O . PHE A 1 105 ? -7.672 -12.942 16.261 1.00 63.72 105 PHE A O 1
ATOM 819 N N . ASN A 1 106 ? -6.394 -14.542 17.187 1.00 70.56 106 ASN A N 1
ATOM 820 C CA . ASN A 1 106 ? -7.035 -14.771 18.478 1.00 70.56 106 ASN A CA 1
ATOM 821 C C . ASN A 1 106 ? -7.468 -13.524 19.261 1.00 70.56 106 ASN A C 1
ATOM 823 O O . ASN A 1 106 ? -8.292 -13.671 20.154 1.00 70.56 106 ASN A O 1
ATOM 827 N N . ASN A 1 107 ? -6.970 -12.321 18.961 1.00 89.12 107 ASN A N 1
ATOM 828 C CA . ASN A 1 107 ? -7.429 -11.104 19.636 1.00 89.12 107 ASN A CA 1
ATOM 829 C C . ASN A 1 107 ? -8.424 -10.262 18.829 1.00 89.12 107 ASN A C 1
ATOM 831 O O . ASN A 1 107 ? -8.857 -9.238 19.346 1.00 89.12 107 ASN A O 1
ATOM 835 N N . TRP A 1 108 ? -8.812 -10.657 17.615 1.00 93.50 108 TRP A N 1
ATOM 836 C CA . TRP A 1 108 ? -9.786 -9.945 16.780 1.00 93.50 108 TRP A CA 1
ATOM 837 C C . TRP A 1 108 ? -10.896 -10.889 16.327 1.00 93.50 108 TRP A C 1
ATOM 839 O O . TRP A 1 108 ? -10.623 -11.927 15.729 1.00 93.50 108 TRP A O 1
ATOM 849 N N . ARG A 1 109 ? -12.159 -10.525 16.568 1.00 94.25 109 ARG A N 1
ATOM 850 C CA . ARG A 1 109 ? -13.309 -11.279 16.051 1.00 94.25 109 ARG A CA 1
ATOM 851 C C . ARG A 1 109 ? -13.934 -10.550 14.860 1.00 94.25 109 ARG A C 1
ATOM 853 O O . ARG A 1 109 ? -14.088 -9.326 14.945 1.00 94.25 109 ARG A O 1
ATOM 860 N N . PRO A 1 110 ? -14.320 -11.259 13.786 1.00 96.00 110 PRO A N 1
ATOM 861 C CA . PRO A 1 110 ? -15.140 -10.664 12.741 1.00 96.00 110 PRO A CA 1
ATOM 862 C C . PRO A 1 110 ? -16.493 -10.296 13.346 1.00 96.00 110 PRO A C 1
ATOM 864 O O . PRO A 1 110 ? -17.068 -11.076 14.106 1.00 96.00 110 PRO A O 1
ATOM 867 N N . ILE A 1 111 ? -16.981 -9.100 13.042 1.00 96.69 111 ILE A N 1
ATOM 868 C CA . ILE A 1 111 ? -18.281 -8.629 13.540 1.00 96.69 111 ILE A CA 1
ATOM 869 C C . ILE A 1 111 ? -19.263 -8.337 12.414 1.00 96.69 111 ILE A C 1
ATOM 871 O O . ILE A 1 111 ? -20.456 -8.524 12.620 1.00 96.69 111 ILE A O 1
ATOM 875 N N . HIS A 1 112 ? -18.786 -7.893 11.246 1.00 97.25 112 HIS A N 1
ATOM 876 C CA . HIS A 1 112 ? -19.670 -7.509 10.150 1.00 97.25 112 HIS A CA 1
ATOM 877 C C . HIS A 1 112 ? -18.964 -7.480 8.796 1.00 97.25 112 HIS A C 1
ATOM 879 O O . HIS A 1 112 ? -17.771 -7.178 8.715 1.00 97.25 112 HIS A O 1
ATOM 885 N N . VAL A 1 113 ? -19.729 -7.751 7.739 1.00 97.75 113 VAL A N 1
ATOM 886 C CA . VAL A 1 113 ? -19.406 -7.384 6.356 1.00 97.75 113 VAL A CA 1
ATOM 887 C C . VAL A 1 113 ? -20.654 -6.758 5.762 1.00 97.75 113 VAL A C 1
ATOM 889 O O . VAL A 1 113 ? -21.708 -7.392 5.764 1.00 97.75 113 VAL A O 1
ATOM 892 N N . GLY A 1 114 ? -20.542 -5.537 5.256 1.00 96.94 114 GLY A N 1
ATOM 893 C CA . GLY A 1 114 ? -21.703 -4.800 4.774 1.00 96.94 114 GLY A CA 1
ATOM 894 C C . GLY A 1 114 ? -21.351 -3.668 3.832 1.00 96.94 114 GLY A C 1
ATOM 895 O O . GLY A 1 114 ? -20.179 -3.399 3.566 1.00 96.94 114 GLY A O 1
ATOM 896 N N . ALA A 1 115 ? -22.392 -3.043 3.295 1.00 98.06 115 ALA A N 1
ATOM 897 C CA . ALA A 1 115 ? -22.249 -1.893 2.422 1.00 98.06 115 ALA A CA 1
ATOM 898 C C . ALA A 1 115 ? -21.880 -0.637 3.225 1.00 98.06 115 ALA A C 1
ATOM 900 O O . ALA A 1 115 ? -22.180 -0.512 4.414 1.00 98.06 115 ALA A O 1
ATOM 901 N N . GLU A 1 116 ? -21.240 0.311 2.556 1.00 97.81 116 GLU A N 1
ATOM 902 C CA . GLU A 1 116 ? -20.997 1.641 3.096 1.00 97.81 116 GLU A CA 1
ATOM 903 C C . GLU A 1 116 ? -22.315 2.313 3.520 1.00 97.81 116 GLU A C 1
ATOM 905 O O . GLU A 1 116 ? -23.325 2.216 2.819 1.00 97.81 116 GLU A O 1
ATOM 910 N N . ASN A 1 117 ? -22.294 3.015 4.658 1.00 97.69 117 ASN A N 1
ATOM 911 C CA . ASN A 1 117 ? -23.454 3.687 5.263 1.00 97.69 117 ASN A CA 1
ATOM 912 C C . ASN A 1 117 ? -24.596 2.763 5.723 1.00 97.69 117 ASN A C 1
ATOM 914 O O . ASN A 1 117 ? -25.734 3.216 5.861 1.00 97.69 117 ASN A O 1
ATOM 918 N N . ASP A 1 118 ? -24.320 1.485 5.985 1.00 97.75 118 ASP A N 1
ATOM 919 C CA . ASP A 1 118 ? -25.311 0.601 6.598 1.00 97.75 118 ASP A CA 1
ATOM 920 C C . ASP A 1 118 ? -25.604 0.943 8.078 1.00 97.75 118 ASP A C 1
ATOM 922 O O . ASP A 1 118 ? -25.148 1.942 8.637 1.00 97.75 118 ASP A O 1
ATOM 926 N N . ALA A 1 119 ? -26.422 0.120 8.734 1.00 97.81 119 ALA A N 1
ATOM 927 C CA . ALA A 1 119 ? -26.839 0.335 10.118 1.00 97.81 119 ALA A CA 1
ATOM 928 C C . ALA A 1 119 ? -25.906 -0.326 11.157 1.00 97.81 119 ALA A C 1
ATOM 930 O O . ALA A 1 119 ? -26.355 -0.643 12.260 1.00 97.81 119 ALA A O 1
ATOM 931 N N . LEU A 1 120 ? -24.629 -0.578 10.834 1.00 97.88 120 LEU A N 1
ATOM 932 C CA . LEU A 1 120 ? -23.703 -1.232 11.762 1.00 97.88 120 LEU A CA 1
ATOM 933 C C . LEU A 1 120 ? -23.506 -0.425 13.058 1.00 97.88 120 LEU A C 1
ATOM 935 O O . LEU A 1 120 ? -23.111 0.745 13.048 1.00 97.88 120 LEU A O 1
ATOM 939 N N . VAL A 1 121 ? -23.689 -1.104 14.192 1.00 97.88 121 VAL A N 1
ATOM 940 C CA . VAL A 1 121 ? -23.445 -0.579 15.540 1.00 97.88 121 VAL A CA 1
ATOM 941 C C . VAL A 1 121 ? -22.338 -1.392 16.215 1.00 97.88 121 VAL A C 1
ATOM 943 O O . VAL A 1 121 ? -22.462 -2.608 16.358 1.00 97.88 121 VAL A O 1
ATOM 946 N N . ILE A 1 122 ? -21.267 -0.735 16.678 1.00 96.12 122 ILE A N 1
ATOM 947 C CA . ILE A 1 122 ? -20.172 -1.382 17.428 1.00 96.12 122 ILE A CA 1
ATOM 948 C C . ILE A 1 122 ? -20.033 -0.707 18.789 1.00 96.12 122 ILE A C 1
ATOM 950 O O . ILE A 1 122 ? -19.805 0.498 18.884 1.00 96.12 122 ILE A O 1
ATOM 954 N N . GLY A 1 123 ? -20.167 -1.490 19.864 1.00 93.69 123 GLY A N 1
ATOM 955 C CA . GLY A 1 123 ? -20.115 -0.963 21.232 1.00 93.69 123 GLY A CA 1
ATOM 956 C C . GLY A 1 123 ? -21.194 0.092 21.505 1.00 93.69 123 GLY A C 1
ATOM 957 O O . GLY A 1 123 ? -20.928 1.071 22.191 1.00 93.69 123 GLY A O 1
ATOM 958 N N . GLY A 1 124 ? -22.382 -0.070 20.910 1.00 95.50 124 GLY A N 1
ATOM 959 C CA . GLY A 1 124 ? -23.508 0.859 21.057 1.00 95.50 124 GLY A CA 1
ATOM 960 C C . GLY A 1 124 ? -23.415 2.144 20.226 1.00 95.50 124 GLY A C 1
ATOM 961 O O . GLY A 1 124 ? -24.303 2.982 20.329 1.00 95.50 124 GLY A O 1
ATOM 962 N N . LEU A 1 125 ? -22.376 2.312 19.399 1.00 96.75 125 LEU A N 1
ATOM 963 C CA . LEU A 1 125 ? -22.189 3.500 18.562 1.00 96.75 125 LEU A CA 1
ATOM 964 C C . LEU A 1 125 ? -22.448 3.186 17.075 1.00 96.75 125 LEU A C 1
ATOM 966 O O . LEU A 1 125 ? -21.890 2.201 16.579 1.00 96.75 125 LEU A O 1
ATOM 970 N N . PRO A 1 126 ? -23.246 4.001 16.351 1.00 97.81 126 PRO A N 1
ATOM 971 C CA . PRO A 1 126 ? -23.479 3.834 14.916 1.00 97.81 126 PRO A CA 1
ATOM 972 C C . PRO A 1 126 ? -22.207 4.191 14.144 1.00 97.81 126 PRO A C 1
ATOM 974 O O . PRO A 1 126 ? -21.807 5.355 14.079 1.00 97.81 126 PRO A O 1
ATOM 977 N N . VAL A 1 127 ? -21.549 3.184 13.574 1.00 97.69 127 VAL A N 1
ATOM 978 C CA . VAL A 1 127 ? -20.177 3.306 13.061 1.00 97.69 127 VAL A CA 1
ATOM 979 C C . VAL A 1 127 ? -20.080 4.349 11.959 1.00 97.69 127 VAL A C 1
ATOM 981 O O . VAL A 1 127 ? -19.195 5.194 12.005 1.00 97.69 127 VAL A O 1
ATOM 984 N N . TRP A 1 128 ? -20.999 4.321 10.998 1.00 97.88 128 TRP A N 1
ATOM 985 C CA . TRP A 1 128 ? -20.975 5.210 9.833 1.00 97.88 128 TRP A CA 1
ATOM 986 C C . TRP A 1 128 ? -21.357 6.657 10.139 1.00 97.88 128 TRP A C 1
ATOM 988 O O . TRP A 1 128 ? -20.944 7.567 9.430 1.00 97.88 128 TRP A O 1
ATOM 998 N N . GLN A 1 129 ? -22.121 6.884 11.208 1.00 97.88 129 GLN A N 1
ATOM 999 C CA . GLN A 1 129 ? -22.538 8.228 11.622 1.00 97.88 129 GLN A CA 1
ATOM 1000 C C . GLN A 1 129 ? -21.534 8.871 12.589 1.00 97.88 129 GLN A C 1
ATOM 1002 O O . GLN A 1 129 ? -21.568 10.080 12.815 1.00 97.88 129 GLN A O 1
ATOM 1007 N N . ALA A 1 130 ? -20.638 8.074 13.178 1.00 97.06 130 ALA A N 1
ATOM 1008 C CA . ALA A 1 130 ? -19.596 8.553 14.072 1.00 97.06 130 ALA A CA 1
ATOM 1009 C C . ALA A 1 130 ? -18.315 8.921 13.295 1.00 97.06 130 ALA A C 1
ATOM 1011 O O . ALA A 1 130 ? -17.940 8.231 12.350 1.00 97.06 130 ALA A O 1
ATOM 1012 N N . PRO A 1 131 ? -17.568 9.961 13.710 1.00 97.31 131 PRO A N 1
ATOM 1013 C CA . PRO A 1 131 ? -16.293 10.293 13.082 1.00 97.31 131 PRO A CA 1
ATOM 1014 C C . PRO A 1 131 ? -15.226 9.244 13.423 1.00 97.31 131 PRO A C 1
ATOM 1016 O O . PRO A 1 131 ? -14.886 9.054 14.595 1.00 97.31 131 PRO A O 1
ATOM 1019 N N . TRP A 1 132 ? -14.658 8.595 12.405 1.00 97.69 132 TRP A N 1
ATOM 1020 C CA . TRP A 1 132 ? -13.584 7.614 12.585 1.00 97.69 132 TRP A CA 1
ATOM 1021 C C . TRP A 1 132 ? -12.261 8.321 12.864 1.00 97.69 132 TRP A C 1
ATOM 1023 O O . TRP A 1 132 ? -11.798 9.149 12.077 1.00 97.69 132 TRP A O 1
ATOM 1033 N N . ARG A 1 133 ? -11.614 7.975 13.978 1.00 97.50 133 ARG A N 1
ATOM 1034 C CA . ARG A 1 133 ? -10.300 8.511 14.348 1.00 97.50 133 ARG A CA 1
ATOM 1035 C C . ARG A 1 133 ? -9.239 7.433 14.153 1.00 97.50 133 ARG A C 1
ATOM 1037 O O . ARG A 1 133 ? -9.339 6.381 14.784 1.00 97.50 133 ARG A O 1
ATOM 1044 N N . PRO A 1 134 ? -8.218 7.647 13.306 1.00 95.88 134 PRO A N 1
ATOM 1045 C CA . PRO A 1 134 ? -7.140 6.679 13.172 1.00 95.88 134 PRO A CA 1
ATOM 1046 C C . PRO A 1 134 ? -6.349 6.611 14.481 1.00 95.88 134 PRO A C 1
ATOM 1048 O O . PRO A 1 134 ? -5.899 7.629 15.005 1.00 95.88 134 PRO A O 1
ATOM 1051 N N . THR A 1 135 ? -6.130 5.403 14.994 1.00 91.56 135 THR A N 1
ATOM 1052 C CA . THR A 1 135 ? -5.348 5.191 16.232 1.00 91.56 135 THR A CA 1
ATOM 1053 C C . THR A 1 135 ? -3.841 5.364 16.022 1.00 91.56 135 THR A C 1
ATOM 1055 O O . THR A 1 135 ? -3.062 5.442 16.970 1.00 91.56 135 THR A O 1
ATOM 1058 N N . GLY A 1 136 ? -3.405 5.380 14.759 1.00 88.12 136 GLY A N 1
ATOM 1059 C CA . GLY A 1 136 ? -2.001 5.390 14.366 1.00 88.12 136 GLY A CA 1
ATOM 1060 C C . GLY A 1 136 ? -1.280 4.056 14.585 1.00 88.12 136 GLY A C 1
ATOM 1061 O O . GLY A 1 136 ? -0.073 4.005 14.344 1.00 88.12 136 GLY A O 1
ATOM 1062 N N . LEU A 1 137 ? -1.969 3.012 15.053 1.00 86.00 137 LEU A N 1
ATOM 1063 C CA . LEU A 1 137 ? -1.432 1.654 15.099 1.00 86.00 137 LEU A CA 1
ATOM 1064 C C . LEU A 1 137 ? -1.152 1.148 13.678 1.00 86.00 137 LEU A C 1
ATOM 1066 O O . LEU A 1 137 ? -1.751 1.621 12.709 1.00 86.00 137 LEU A O 1
ATOM 1070 N N . ALA A 1 138 ? -0.225 0.198 13.556 1.00 86.69 138 ALA A N 1
ATOM 1071 C CA . ALA A 1 138 ? 0.003 -0.478 12.286 1.00 86.69 138 ALA A CA 1
ATOM 1072 C C . ALA A 1 138 ? -1.289 -1.196 11.840 1.00 86.69 138 ALA A C 1
ATOM 1074 O O . ALA A 1 138 ? -1.993 -1.736 12.702 1.00 86.69 138 ALA A O 1
ATOM 1075 N N . PRO A 1 139 ? -1.614 -1.204 10.532 1.00 92.06 139 PRO A N 1
ATOM 1076 C CA . PRO A 1 139 ? -2.695 -2.029 10.011 1.00 92.06 139 PRO A CA 1
ATOM 1077 C C . PRO A 1 139 ? -2.510 -3.489 10.423 1.00 92.06 139 PRO A C 1
ATOM 1079 O O . PRO A 1 139 ? -1.386 -3.989 10.450 1.00 92.06 139 PRO A O 1
ATOM 1082 N N . VAL A 1 140 ? -3.608 -4.165 10.749 1.00 91.38 140 VAL A N 1
ATOM 1083 C CA . VAL A 1 140 ? -3.584 -5.558 11.197 1.00 91.38 140 VAL A CA 1
ATOM 1084 C C . VAL A 1 140 ? -3.933 -6.456 10.011 1.00 91.38 140 VAL A C 1
ATOM 1086 O O . VAL A 1 140 ? -4.987 -6.254 9.402 1.00 91.38 140 VAL A O 1
ATOM 1089 N N . PRO A 1 141 ? -3.090 -7.441 9.658 1.00 92.88 141 PRO A N 1
ATOM 1090 C CA . PRO A 1 141 ? -3.472 -8.454 8.687 1.00 92.88 141 PRO A CA 1
ATOM 1091 C C . PRO A 1 141 ? -4.567 -9.324 9.308 1.00 92.88 141 PRO A C 1
ATOM 1093 O O . PRO A 1 141 ? -4.345 -9.941 10.347 1.00 92.88 141 PRO A O 1
ATOM 1096 N N . LEU A 1 142 ? -5.752 -9.370 8.700 1.00 92.69 142 LEU A N 1
ATOM 1097 C CA . LEU A 1 142 ? -6.878 -10.198 9.146 1.00 92.69 142 LEU A CA 1
ATOM 1098 C C . LEU A 1 142 ? -7.464 -10.954 7.942 1.00 92.69 142 LEU A C 1
ATOM 1100 O O . LEU A 1 142 ? -7.407 -10.444 6.817 1.00 92.69 142 LEU A O 1
ATOM 1104 N N . PRO A 1 143 ? -7.995 -12.175 8.134 1.00 94.31 143 PRO A N 1
ATOM 1105 C CA . PRO A 1 143 ? -8.660 -12.895 7.056 1.00 94.31 143 PRO A CA 1
ATOM 1106 C C . PRO A 1 143 ? -9.903 -12.132 6.570 1.00 94.31 143 PRO A C 1
ATOM 1108 O O . PRO A 1 143 ? -10.468 -11.319 7.290 1.00 94.31 143 PRO A O 1
ATOM 1111 N N . HIS A 1 144 ? -10.362 -12.396 5.353 1.00 93.38 144 HIS A N 1
ATOM 1112 C CA . HIS A 1 144 ? -11.649 -11.911 4.872 1.00 93.38 144 HIS A CA 1
ATOM 1113 C C . HIS A 1 144 ? -12.763 -12.640 5.646 1.00 93.38 144 HIS A C 1
ATOM 1115 O O . HIS A 1 144 ? -12.763 -13.877 5.643 1.00 93.38 144 HIS A O 1
ATOM 1121 N N . PRO A 1 145 ? -13.750 -11.947 6.251 1.00 90.94 145 PRO A N 1
ATOM 1122 C CA . PRO A 1 145 ? -14.755 -12.606 7.092 1.00 90.94 145 PRO A CA 1
ATOM 1123 C C . PRO A 1 145 ? -15.552 -13.703 6.367 1.00 90.94 145 PRO A C 1
ATOM 1125 O O . PRO A 1 145 ? -15.822 -14.747 6.948 1.00 90.94 145 PRO A O 1
ATOM 1128 N N . ALA A 1 146 ? -15.874 -13.499 5.081 1.00 88.50 146 ALA A N 1
ATOM 1129 C CA . ALA A 1 146 ? -16.542 -14.504 4.239 1.00 88.50 146 ALA A CA 1
ATOM 1130 C C . ALA A 1 146 ? -15.593 -15.467 3.485 1.00 88.50 146 ALA A C 1
ATOM 1132 O O . ALA A 1 146 ? -16.038 -16.484 2.958 1.00 88.50 146 ALA A O 1
ATOM 1133 N N . HIS A 1 147 ? -14.286 -15.179 3.420 1.00 90.19 147 HIS A N 1
ATOM 1134 C CA . HIS A 1 147 ? -13.312 -15.959 2.644 1.00 90.19 147 HIS A CA 1
ATOM 1135 C C . HIS A 1 147 ? -12.006 -16.132 3.437 1.00 90.19 147 HIS A C 1
ATOM 1137 O O . HIS A 1 147 ? -10.992 -15.531 3.086 1.00 90.19 147 HIS A O 1
ATOM 1143 N N . PRO A 1 148 ? -11.974 -16.983 4.483 1.00 87.31 148 PRO A N 1
ATOM 1144 C CA . PRO A 1 148 ? -10.886 -16.997 5.469 1.00 87.31 148 PRO A CA 1
ATOM 1145 C C . PRO A 1 148 ? -9.473 -17.281 4.932 1.00 87.31 148 PRO A C 1
ATOM 1147 O O . PRO A 1 148 ? -8.492 -17.075 5.637 1.00 87.31 148 PRO A O 1
ATOM 1150 N N . ARG A 1 149 ? -9.355 -17.768 3.690 1.00 85.19 149 ARG A N 1
ATOM 1151 C CA . ARG A 1 149 ? -8.073 -18.000 3.002 1.00 85.19 149 ARG A CA 1
ATOM 1152 C C . ARG A 1 149 ? -7.469 -16.734 2.381 1.00 85.19 149 ARG A C 1
ATOM 1154 O O . ARG A 1 149 ? -6.326 -16.776 1.937 1.00 85.19 149 ARG A O 1
ATOM 1161 N N . GLN A 1 150 ? -8.226 -15.644 2.300 1.00 90.38 150 GLN A N 1
ATOM 1162 C CA . GLN A 1 150 ? -7.768 -14.354 1.787 1.00 90.38 150 GLN A CA 1
ATOM 1163 C C . GLN A 1 150 ? -7.450 -13.439 2.969 1.00 90.38 150 GLN A C 1
ATOM 1165 O O . GLN A 1 150 ? -8.279 -13.301 3.859 1.00 90.38 150 GLN A O 1
ATOM 1170 N N . THR A 1 151 ? -6.275 -12.813 2.987 1.00 93.75 151 THR A N 1
ATOM 1171 C CA . THR A 1 151 ? -5.853 -11.898 4.062 1.00 93.75 151 THR A CA 1
ATOM 1172 C C . THR A 1 151 ? -5.813 -10.468 3.540 1.00 93.75 151 THR A C 1
ATOM 1174 O O . THR A 1 151 ? -5.219 -10.212 2.491 1.00 93.75 151 THR A O 1
ATOM 1177 N N . HIS A 1 152 ? -6.396 -9.537 4.292 1.00 94.75 152 HIS A N 1
ATOM 1178 C CA . HIS A 1 152 ? -6.417 -8.107 3.986 1.00 94.75 152 HIS A CA 1
ATOM 1179 C C . HIS A 1 152 ? -5.775 -7.310 5.129 1.00 94.75 152 HIS A C 1
ATOM 1181 O O . HIS A 1 152 ? -5.744 -7.759 6.273 1.00 94.75 152 HIS A O 1
ATOM 1187 N N . GLU A 1 153 ? -5.243 -6.125 4.823 1.00 93.94 153 GLU A N 1
ATOM 1188 C CA . GLU A 1 153 ? -4.722 -5.193 5.830 1.00 93.94 153 GLU A CA 1
ATOM 1189 C C . GLU A 1 153 ? -5.866 -4.293 6.322 1.00 93.94 153 GLU A C 1
ATOM 1191 O O . GLU A 1 153 ? -6.389 -3.482 5.558 1.00 93.94 153 GLU A O 1
ATOM 1196 N N . PHE A 1 154 ? -6.251 -4.421 7.594 1.00 95.38 154 PHE A N 1
ATOM 1197 C CA . PHE A 1 154 ? -7.299 -3.607 8.213 1.00 95.38 154 PHE A CA 1
ATOM 1198 C C . PHE A 1 154 ? -6.690 -2.460 9.011 1.00 95.38 154 PHE A C 1
ATOM 1200 O O . PHE A 1 154 ? -5.862 -2.669 9.900 1.00 95.38 154 PHE A O 1
ATOM 1207 N N . SER A 1 155 ? -7.121 -1.233 8.725 1.00 96.19 155 SER A N 1
ATOM 1208 C CA . SER A 1 155 ? -6.713 -0.069 9.513 1.00 96.19 155 SER A CA 1
ATOM 1209 C C . SER A 1 155 ? -7.496 -0.021 10.824 1.00 96.19 155 SER A C 1
ATOM 1211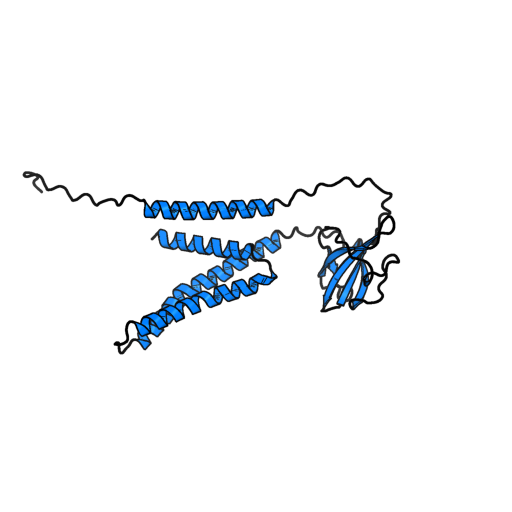 O O . SER A 1 155 ? -8.678 -0.362 10.858 1.00 96.19 155 SER A O 1
ATOM 1213 N N . VAL A 1 156 ? -6.837 0.385 11.912 1.00 95.81 156 VAL A N 1
ATOM 1214 C CA . VAL A 1 156 ? -7.437 0.407 13.254 1.00 95.81 156 VAL A CA 1
ATOM 1215 C C . VAL A 1 156 ? -7.933 1.807 13.598 1.00 95.81 156 VAL A C 1
ATOM 1217 O O . VAL A 1 156 ? -7.145 2.758 13.709 1.00 95.81 156 VAL A O 1
ATOM 1220 N N . TYR A 1 157 ? -9.236 1.906 13.831 1.00 97.25 157 TYR A N 1
ATOM 1221 C CA . TYR A 1 157 ? -9.951 3.139 14.125 1.00 97.25 157 TYR A CA 1
ATOM 1222 C C . TYR A 1 157 ? -10.566 3.108 15.524 1.00 97.25 157 TYR A C 1
ATOM 1224 O O . TYR A 1 157 ? -10.781 2.051 16.122 1.00 97.25 157 TYR A O 1
ATOM 1232 N N . GLU A 1 158 ? -10.856 4.297 16.035 1.00 96.75 158 GLU A N 1
ATOM 1233 C CA . GLU A 1 158 ? -11.662 4.525 17.227 1.00 96.75 158 GLU A CA 1
ATOM 1234 C C . GLU A 1 158 ? -12.838 5.446 16.891 1.00 96.75 158 GLU A C 1
ATOM 1236 O O . GLU A 1 158 ? -12.685 6.421 16.151 1.00 96.75 158 GLU A O 1
ATOM 1241 N N . ILE A 1 159 ? -14.003 5.144 17.463 1.00 97.12 159 ILE A N 1
ATOM 1242 C CA . ILE A 1 159 ? -15.194 6.005 17.461 1.00 97.12 159 ILE A CA 1
ATOM 1243 C C . ILE A 1 159 ? -15.628 6.300 18.897 1.00 97.12 159 ILE A C 1
ATOM 1245 O O . ILE A 1 159 ? -15.303 5.555 19.825 1.00 97.12 159 ILE A O 1
ATOM 1249 N N . GLY A 1 160 ? -16.375 7.390 19.069 1.00 95.31 160 GLY A N 1
ATOM 1250 C CA . GLY A 1 160 ? -16.841 7.867 20.370 1.00 95.31 160 GLY A CA 1
ATOM 1251 C C . GLY A 1 160 ? -15.965 8.969 20.975 1.00 95.31 160 GLY A C 1
ATOM 1252 O O . GLY A 1 160 ? -15.019 9.472 20.359 1.00 95.31 160 GLY A O 1
ATOM 1253 N N . ALA A 1 161 ? -16.314 9.390 22.188 1.00 91.25 161 ALA A N 1
ATOM 1254 C CA . ALA A 1 161 ? -15.663 10.482 22.904 1.00 91.25 161 ALA A CA 1
ATOM 1255 C C . ALA A 1 161 ? -15.639 10.216 24.415 1.00 91.25 161 ALA A C 1
ATOM 1257 O O . ALA A 1 161 ? -16.469 9.489 24.956 1.00 91.25 161 ALA A O 1
ATOM 1258 N N . GLY A 1 162 ? -14.677 10.834 25.108 1.00 88.38 162 GLY A N 1
ATOM 1259 C CA . GLY A 1 162 ? -14.557 10.709 26.562 1.00 88.38 162 GLY A CA 1
ATOM 1260 C C . GLY A 1 162 ? -14.342 9.260 26.998 1.00 88.38 162 GLY A C 1
ATOM 1261 O O . GLY A 1 162 ? -13.423 8.611 26.493 1.00 88.38 162 GLY A O 1
ATOM 1262 N N . ALA A 1 163 ? -15.187 8.796 27.921 1.00 86.69 163 ALA A N 1
ATOM 1263 C CA . ALA A 1 163 ? -15.162 7.450 28.493 1.00 86.69 163 ALA A CA 1
ATOM 1264 C C . ALA A 1 163 ? -15.775 6.373 27.579 1.00 86.69 163 ALA A C 1
ATOM 1266 O O . ALA A 1 163 ? -15.454 5.198 27.728 1.00 86.69 163 ALA A O 1
ATOM 1267 N N . VAL A 1 164 ? -16.626 6.755 26.619 1.00 89.06 164 VAL A N 1
ATOM 1268 C CA . VAL A 1 164 ? -17.250 5.812 25.681 1.00 89.06 164 VAL A CA 1
ATOM 1269 C C . VAL A 1 164 ? -16.458 5.844 24.382 1.00 89.06 164 VAL A C 1
A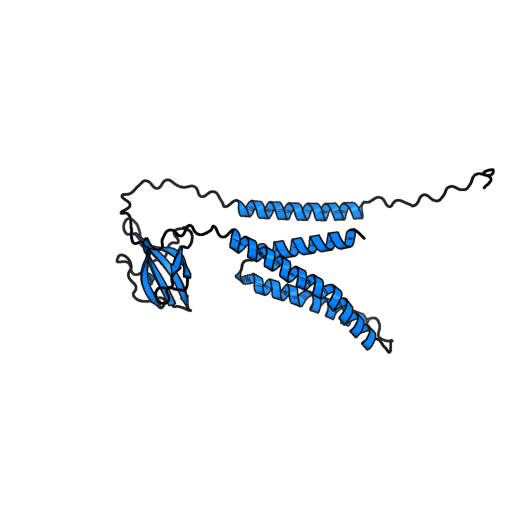TOM 1271 O O . VAL A 1 164 ? -16.680 6.692 23.515 1.00 89.06 164 VAL A O 1
ATOM 1274 N N . ARG A 1 165 ? -15.483 4.940 24.268 1.00 93.75 165 ARG A N 1
ATOM 1275 C CA . ARG A 1 165 ? -14.685 4.753 23.053 1.00 93.75 165 ARG A CA 1
ATOM 1276 C C . ARG A 1 165 ? -14.667 3.292 22.668 1.00 93.75 165 ARG A C 1
ATOM 1278 O O . ARG A 1 165 ? -14.416 2.430 23.506 1.00 93.75 165 ARG A O 1
ATOM 1285 N N . THR A 1 166 ? -14.851 3.044 21.382 1.00 94.44 166 THR A N 1
ATOM 1286 C CA . THR A 1 166 ? -14.813 1.697 20.828 1.00 94.44 166 THR A CA 1
ATOM 1287 C C . THR A 1 166 ? -13.771 1.641 19.732 1.00 94.44 166 THR A C 1
ATOM 1289 O O . THR A 1 166 ? -13.809 2.425 18.783 1.00 94.44 166 THR A O 1
ATOM 1292 N N . ARG A 1 167 ? -12.835 0.703 19.873 1.00 95.56 167 ARG A N 1
ATOM 1293 C CA . ARG A 1 167 ? -11.822 0.406 18.863 1.00 95.56 167 ARG A CA 1
ATOM 1294 C C . ARG A 1 167 ? -12.312 -0.713 17.953 1.00 95.56 167 ARG A C 1
ATOM 1296 O O . ARG A 1 167 ? -12.863 -1.704 18.430 1.00 95.56 167 ARG A O 1
ATOM 1303 N N . PHE A 1 168 ? -12.066 -0.574 16.660 1.00 96.75 168 PHE A N 1
ATOM 1304 C CA . PHE A 1 168 ? -12.366 -1.586 15.650 1.00 96.75 168 PHE A CA 1
ATOM 1305 C C . PHE A 1 168 ? -11.342 -1.514 14.515 1.00 96.75 168 PHE A C 1
ATOM 1307 O O . PHE A 1 168 ? -10.612 -0.530 14.380 1.00 96.75 168 PHE A O 1
ATOM 1314 N N . ALA A 1 169 ? -11.261 -2.569 13.715 1.00 96.94 169 ALA A N 1
ATOM 1315 C CA . ALA A 1 169 ? -10.456 -2.600 12.504 1.00 96.94 169 ALA A CA 1
ATOM 1316 C C . ALA A 1 169 ? -11.385 -2.693 11.290 1.00 96.94 169 ALA A C 1
ATOM 1318 O O . ALA A 1 169 ? -12.338 -3.474 11.311 1.00 96.94 169 ALA A O 1
ATOM 1319 N N . ALA A 1 170 ? -11.121 -1.884 10.263 1.00 97.94 170 ALA A N 1
ATOM 1320 C CA . ALA A 1 170 ? -11.939 -1.806 9.056 1.00 97.94 170 ALA A CA 1
ATOM 1321 C C . ALA A 1 170 ? -11.075 -1.808 7.787 1.00 97.94 170 ALA A C 1
ATOM 1323 O O . ALA A 1 170 ? -9.976 -1.242 7.764 1.00 97.94 170 ALA A O 1
ATOM 1324 N N . ALA A 1 171 ? -11.583 -2.456 6.741 1.00 97.50 171 ALA A N 1
ATOM 1325 C CA . ALA A 1 171 ? -11.012 -2.450 5.399 1.00 97.50 171 ALA A CA 1
ATOM 1326 C C . ALA A 1 171 ? -12.125 -2.534 4.357 1.00 97.50 171 ALA A C 1
ATOM 1328 O O . ALA A 1 171 ? -13.100 -3.264 4.544 1.00 97.50 171 ALA A O 1
ATOM 1329 N N . GLU A 1 172 ? -11.940 -1.830 3.246 1.00 97.75 172 GLU A N 1
ATOM 1330 C CA . GLU A 1 172 ? -12.752 -2.015 2.051 1.00 97.75 172 GLU A CA 1
ATOM 1331 C C . GLU A 1 172 ? -12.322 -3.322 1.361 1.00 97.75 172 GLU A C 1
ATOM 1333 O O . GLU A 1 172 ? -11.149 -3.510 1.020 1.00 97.75 172 GLU A O 1
ATOM 1338 N N . LEU A 1 173 ? -13.263 -4.256 1.218 1.00 96.56 173 LEU A N 1
ATOM 1339 C CA . LEU A 1 173 ? -13.048 -5.589 0.642 1.00 96.56 173 LEU A CA 1
ATOM 1340 C C . LEU A 1 173 ? -13.379 -5.611 -0.858 1.00 96.56 173 LEU A C 1
ATOM 1342 O O . LEU A 1 173 ? -12.728 -6.310 -1.633 1.00 96.56 173 LEU A O 1
ATOM 1346 N N . SER A 1 174 ? -14.352 -4.799 -1.267 1.00 95.69 174 SER A N 1
ATOM 1347 C CA . SER A 1 174 ? -14.691 -4.472 -2.655 1.00 95.69 174 SER A CA 1
ATOM 1348 C C . SER A 1 174 ? -15.348 -3.091 -2.695 1.00 95.69 174 SER A C 1
ATOM 1350 O O . SER A 1 174 ? -15.639 -2.544 -1.640 1.00 95.69 174 SER A O 1
ATOM 1352 N N . ALA A 1 175 ? -15.618 -2.542 -3.883 1.00 96.81 175 ALA A N 1
ATOM 1353 C CA . ALA A 1 175 ? -16.192 -1.201 -4.035 1.00 96.81 175 ALA A CA 1
ATOM 1354 C C . ALA A 1 175 ? -17.443 -0.996 -3.155 1.00 96.81 175 ALA A C 1
ATOM 1356 O O . ALA A 1 175 ? -18.482 -1.611 -3.405 1.00 96.81 175 ALA A O 1
ATOM 1357 N N . GLY A 1 176 ? -17.315 -0.163 -2.117 1.00 96.00 176 GLY A N 1
ATOM 1358 C CA . GLY A 1 176 ? -18.393 0.142 -1.171 1.00 96.00 176 GLY A CA 1
ATOM 1359 C C . GLY A 1 176 ? -18.780 -0.998 -0.218 1.00 96.00 176 GLY A C 1
ATOM 1360 O O . GLY A 1 176 ? -19.786 -0.877 0.473 1.00 96.00 176 GLY A O 1
ATOM 1361 N N . VAL A 1 177 ? -18.016 -2.095 -0.154 1.00 97.69 177 VAL A N 1
ATOM 1362 C CA . VAL A 1 177 ? -18.229 -3.212 0.784 1.00 97.69 177 VAL A CA 1
ATOM 1363 C C . VAL A 1 177 ? -17.079 -3.270 1.773 1.00 97.69 177 VAL A C 1
ATOM 1365 O O . VAL A 1 177 ? -15.912 -3.377 1.395 1.00 97.69 177 VAL A O 1
ATOM 1368 N N . TRP A 1 178 ? -17.416 -3.266 3.054 1.00 98.25 178 TRP A N 1
ATOM 1369 C CA . TRP A 1 178 ? -16.471 -3.134 4.150 1.00 98.25 178 TRP A CA 1
ATOM 1370 C C . TRP A 1 178 ? -16.528 -4.334 5.081 1.00 98.25 178 TRP A C 1
ATOM 1372 O O . TRP A 1 178 ? -17.603 -4.830 5.412 1.00 98.25 178 TRP A O 1
ATOM 1382 N N . GLY A 1 179 ? -15.359 -4.786 5.526 1.00 97.38 179 GLY A N 1
ATOM 1383 C CA . GLY A 1 179 ? -15.223 -5.754 6.607 1.00 97.38 179 GLY A CA 1
ATOM 1384 C C . GLY A 1 179 ? -14.889 -5.064 7.919 1.00 97.38 179 GLY A C 1
ATOM 1385 O O . GLY A 1 179 ? -14.092 -4.123 7.941 1.00 97.38 179 GLY A O 1
ATOM 1386 N N . PHE A 1 180 ? -15.436 -5.583 9.015 1.00 97.69 180 PHE A N 1
ATOM 1387 C CA . PHE A 1 180 ? -15.220 -5.057 10.355 1.00 97.69 180 PHE A CA 1
ATOM 1388 C C . PHE A 1 180 ? -14.802 -6.150 11.333 1.00 97.69 180 PHE A C 1
ATOM 1390 O O . PHE A 1 180 ? -15.390 -7.235 11.391 1.00 97.69 180 PHE A O 1
ATOM 1397 N N . TYR A 1 181 ? -13.814 -5.815 12.157 1.00 97.00 181 TYR A N 1
ATOM 1398 C CA . TYR A 1 181 ? -13.331 -6.634 13.261 1.00 97.00 181 TYR A CA 1
ATOM 1399 C C . TYR A 1 181 ? -13.331 -5.836 14.562 1.00 97.00 181 TYR A C 1
ATOM 1401 O O . TYR A 1 181 ? -13.027 -4.643 14.577 1.00 97.00 181 TYR A O 1
ATOM 1409 N N . GLN A 1 182 ? -13.612 -6.511 15.673 1.00 95.56 182 GLN A N 1
ATOM 1410 C CA . GLN A 1 182 ? -13.543 -5.932 17.015 1.00 95.56 182 GLN A CA 1
ATOM 1411 C C . GLN A 1 182 ? -12.519 -6.702 17.859 1.00 95.56 182 GLN A C 1
ATOM 1413 O O . GLN A 1 182 ? -12.471 -7.934 17.761 1.00 95.56 182 GLN A O 1
ATOM 1418 N N . PRO A 1 183 ? -11.693 -6.028 18.679 1.00 93.75 183 PRO A N 1
ATOM 1419 C CA . PRO A 1 183 ? -10.758 -6.729 19.542 1.00 93.75 183 PRO A CA 1
ATOM 1420 C C . PRO A 1 183 ? -11.520 -7.528 20.616 1.00 93.75 183 PRO A C 1
ATOM 1422 O O . PRO A 1 183 ? -12.431 -7.002 21.252 1.00 93.75 183 PRO A O 1
ATOM 1425 N N . MET A 1 184 ? -11.168 -8.803 20.810 1.00 88.94 184 MET A N 1
ATOM 1426 C CA . MET A 1 184 ? -11.827 -9.717 21.759 1.00 88.94 184 MET A CA 1
ATOM 1427 C C . MET A 1 184 ? -11.547 -9.348 23.214 1.00 88.94 184 MET A C 1
ATOM 1429 O O . MET A 1 184 ? -12.433 -9.418 24.058 1.00 88.94 184 MET A O 1
ATOM 1433 N N . ALA A 1 185 ? -10.326 -8.905 23.499 1.00 76.12 185 ALA A N 1
ATOM 1434 C CA . ALA A 1 185 ? -10.007 -8.246 24.746 1.00 76.12 185 ALA A CA 1
ATOM 1435 C C . ALA A 1 185 ? -10.091 -6.747 24.483 1.00 76.12 185 ALA A C 1
ATOM 1437 O O . ALA A 1 185 ? -9.174 -6.151 23.920 1.00 76.12 185 ALA A O 1
ATOM 1438 N N . THR A 1 186 ? -11.188 -6.124 24.897 1.00 59.66 186 THR A N 1
ATOM 1439 C CA . THR A 1 186 ? -11.036 -4.767 25.411 1.00 59.66 186 THR A CA 1
ATOM 1440 C C . THR A 1 186 ? -10.554 -4.993 26.835 1.00 59.66 186 THR A C 1
ATOM 1442 O O . THR A 1 186 ? -11.395 -5.292 27.681 1.00 59.66 186 THR A O 1
ATOM 1445 N N . PRO A 1 187 ? -9.236 -4.989 27.137 1.00 53.84 187 PRO A N 1
ATOM 1446 C CA . PRO A 1 187 ? -8.858 -4.822 28.526 1.00 53.84 187 PRO A CA 1
ATOM 1447 C C . PRO A 1 187 ? -9.589 -3.557 28.949 1.00 53.84 187 PRO A C 1
ATOM 1449 O O . PRO A 1 187 ? -9.437 -2.520 28.299 1.00 53.84 187 PRO A O 1
ATOM 1452 N N . THR A 1 188 ? -10.469 -3.669 29.940 1.00 55.47 188 THR A N 1
ATOM 1453 C CA . THR A 1 188 ? -10.997 -2.511 30.642 1.00 55.47 188 THR A CA 1
ATOM 1454 C C . THR A 1 188 ? -9.764 -1.736 31.073 1.00 55.47 188 THR A C 1
ATOM 1456 O O . THR A 1 188 ? -9.102 -2.111 32.036 1.00 55.47 188 THR A O 1
ATOM 1459 N N . MET A 1 189 ? -9.367 -0.738 30.282 1.00 49.81 189 MET A N 1
ATOM 1460 C CA . MET A 1 189 ? -8.285 0.158 30.633 1.00 49.81 189 MET A CA 1
ATOM 1461 C C . MET A 1 189 ? -8.888 1.031 31.721 1.00 49.81 189 MET A C 1
ATOM 1463 O O . MET A 1 189 ? -9.390 2.121 31.454 1.00 49.81 189 MET A O 1
ATOM 1467 N N . THR A 1 190 ? -8.891 0.524 32.956 1.00 52.97 190 THR A N 1
ATOM 1468 C CA . THR A 1 190 ? -8.781 1.384 34.129 1.00 52.97 190 THR A CA 1
ATOM 1469 C C . THR A 1 190 ? -7.702 2.388 33.776 1.00 52.97 190 THR A C 1
ATOM 1471 O O . THR A 1 190 ? -6.625 1.978 33.354 1.00 52.97 190 THR A O 1
ATOM 1474 N N . ALA A 1 191 ? -8.061 3.669 33.784 1.00 52.97 191 ALA A N 1
ATOM 1475 C CA . ALA A 1 191 ? -7.284 4.764 33.227 1.00 52.97 191 ALA A CA 1
ATOM 1476 C C . ALA A 1 191 ? -5.830 4.734 33.728 1.00 52.97 191 ALA A C 1
ATOM 1478 O O . ALA A 1 191 ? -5.500 5.310 34.757 1.00 52.97 191 ALA A O 1
ATOM 1479 N N . VAL A 1 192 ? -4.963 4.023 33.009 1.00 54.19 192 VAL A N 1
ATOM 1480 C CA . VAL A 1 192 ? -3.524 4.040 33.220 1.00 54.19 192 VAL A CA 1
ATOM 1481 C C . VAL A 1 192 ? -3.032 5.209 32.396 1.00 54.19 192 VAL A C 1
ATOM 1483 O O . VAL A 1 192 ? -3.205 5.257 31.176 1.00 54.19 192 VAL A O 1
ATOM 1486 N N . GLU A 1 193 ? -2.525 6.175 33.146 1.00 49.09 193 GLU A N 1
ATOM 1487 C CA . GLU A 1 193 ? -1.864 7.405 32.756 1.00 49.09 193 GLU A CA 1
ATOM 1488 C C . GLU A 1 193 ? -1.290 7.340 31.337 1.00 49.09 193 GLU A C 1
ATOM 1490 O O . GLU A 1 193 ? -0.419 6.528 31.014 1.00 49.09 193 GLU A O 1
ATOM 1495 N N . VAL A 1 194 ? -1.832 8.199 30.473 1.00 54.44 194 VAL A N 1
ATOM 1496 C CA . VAL A 1 194 ? -1.374 8.407 29.102 1.00 54.44 194 VAL A CA 1
ATOM 1497 C C . VAL A 1 194 ? 0.025 9.014 29.178 1.00 54.44 194 VAL A C 1
ATOM 1499 O O . VAL A 1 194 ? 0.208 10.225 29.092 1.00 54.44 194 VAL A O 1
ATOM 1502 N N . GLY A 1 195 ? 1.026 8.155 29.352 1.00 49.62 195 GLY A N 1
ATOM 1503 C CA . GLY A 1 195 ? 2.413 8.491 29.103 1.00 49.62 195 GLY A CA 1
ATOM 1504 C C . GLY A 1 195 ? 2.519 8.886 27.639 1.00 49.62 195 GLY A C 1
ATOM 1505 O O . GLY A 1 195 ? 2.338 8.059 26.743 1.00 49.62 195 GLY A O 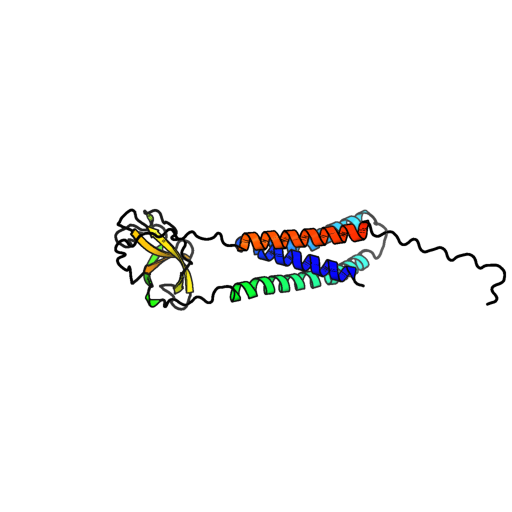1
ATOM 1506 N N . THR A 1 196 ? 2.757 10.170 27.395 1.00 48.38 196 THR A N 1
ATOM 1507 C CA . THR A 1 196 ? 3.035 10.749 26.084 1.00 48.38 196 THR A CA 1
ATOM 1508 C C . THR A 1 196 ? 4.261 10.069 25.486 1.00 48.38 196 THR A C 1
ATOM 1510 O O . THR A 1 196 ? 5.389 10.537 25.634 1.00 48.38 196 THR A O 1
ATOM 1513 N N . ALA A 1 197 ? 4.048 8.940 24.813 1.00 44.00 197 ALA A N 1
ATOM 1514 C CA . ALA A 1 197 ? 5.046 8.316 23.970 1.00 44.00 197 ALA A CA 1
ATOM 1515 C C . ALA A 1 197 ? 5.275 9.261 22.788 1.00 44.00 197 ALA A C 1
ATOM 1517 O O . ALA A 1 197 ? 4.554 9.248 21.787 1.00 44.00 197 ALA A O 1
ATOM 1518 N N . THR A 1 198 ? 6.260 10.137 22.947 1.00 48.47 198 THR A N 1
ATOM 1519 C CA . THR A 1 198 ? 6.803 10.995 21.905 1.00 48.47 198 THR A CA 1
ATOM 1520 C C . THR A 1 198 ? 7.256 10.102 20.757 1.00 48.47 198 THR A C 1
ATOM 1522 O O . THR A 1 198 ? 8.323 9.488 20.782 1.00 48.47 198 THR A O 1
ATOM 1525 N N . ARG A 1 199 ? 6.402 9.985 19.732 1.00 46.03 199 ARG A N 1
ATOM 1526 C CA . ARG A 1 199 ? 6.761 9.355 18.462 1.00 46.03 199 ARG A CA 1
ATOM 1527 C C . ARG A 1 199 ? 7.977 10.088 17.920 1.00 46.03 199 ARG A C 1
ATOM 1529 O O . ARG A 1 199 ? 7.860 11.213 17.438 1.00 46.03 199 ARG A O 1
ATOM 1536 N N . ARG A 1 200 ? 9.141 9.443 17.986 1.00 47.94 200 ARG A N 1
ATOM 1537 C CA . ARG A 1 200 ? 10.320 9.911 17.265 1.00 47.94 200 ARG A CA 1
ATOM 1538 C C . ARG A 1 200 ? 9.944 9.995 15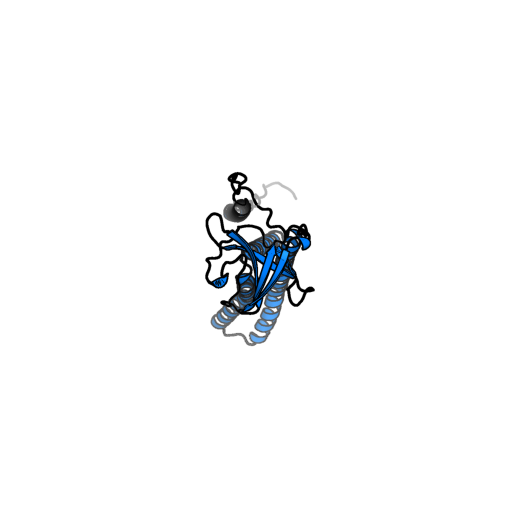.780 1.00 47.94 200 ARG A C 1
ATOM 1540 O O . ARG A 1 200 ? 9.421 9.012 15.245 1.00 47.94 200 ARG A O 1
ATOM 1547 N N . PRO A 1 201 ? 10.152 11.144 15.117 1.00 49.00 201 PRO A N 1
ATOM 1548 C CA . PRO A 1 201 ? 9.901 11.262 13.691 1.00 49.00 201 PRO A CA 1
ATOM 1549 C C . PRO A 1 201 ? 10.715 10.189 12.971 1.00 49.00 201 PRO A C 1
ATOM 1551 O O . PRO A 1 201 ? 11.900 9.997 13.238 1.00 49.00 201 PRO A O 1
ATOM 1554 N N . VAL A 1 202 ? 10.039 9.432 12.109 1.00 54.84 202 VAL A N 1
ATOM 1555 C CA . VAL A 1 202 ? 10.618 8.278 11.427 1.00 54.84 202 VAL A CA 1
ATOM 1556 C C . VAL A 1 202 ? 11.800 8.765 10.579 1.00 54.84 202 VAL A C 1
ATOM 1558 O O . VAL A 1 202 ? 11.612 9.445 9.570 1.00 54.84 202 VAL A O 1
ATOM 1561 N N . ALA A 1 203 ? 13.016 8.411 11.003 1.00 58.09 203 ALA A N 1
ATOM 1562 C CA . ALA A 1 203 ? 14.308 8.865 10.476 1.00 58.09 203 ALA A CA 1
ATOM 1563 C C . ALA A 1 203 ? 14.561 8.550 8.984 1.00 58.09 203 ALA A C 1
ATOM 1565 O O . ALA A 1 203 ? 15.571 8.967 8.419 1.00 58.09 203 ALA A O 1
ATOM 1566 N N . TRP A 1 204 ? 13.643 7.846 8.315 1.00 57.75 204 TRP A N 1
ATOM 1567 C CA . TRP A 1 204 ? 13.776 7.480 6.905 1.00 57.75 204 TRP A CA 1
ATOM 1568 C C . TRP A 1 204 ? 13.762 8.694 5.967 1.00 57.75 204 TRP A C 1
ATOM 1570 O O . TRP A 1 204 ? 14.464 8.689 4.961 1.00 57.75 204 TRP A O 1
ATOM 1580 N N . ARG A 1 205 ? 13.022 9.762 6.307 1.00 57.25 205 ARG A N 1
ATOM 1581 C CA . ARG A 1 205 ? 12.986 10.987 5.487 1.00 57.25 205 ARG A CA 1
ATOM 1582 C C . ARG A 1 205 ? 14.344 11.689 5.449 1.00 57.25 205 ARG A C 1
ATOM 1584 O O . ARG A 1 205 ? 14.748 12.167 4.394 1.00 57.25 205 ARG A O 1
ATOM 1591 N N . SER A 1 206 ? 15.067 11.684 6.567 1.00 60.72 206 SER A N 1
ATOM 1592 C CA . SER A 1 206 ? 16.416 12.250 6.655 1.00 60.72 206 SER A CA 1
ATOM 1593 C C . SER A 1 206 ? 17.434 11.399 5.893 1.00 60.72 206 SER A C 1
ATOM 1595 O O . SER A 1 206 ? 18.288 11.942 5.201 1.00 60.72 206 SER A O 1
ATOM 1597 N N . LEU A 1 207 ? 17.301 10.070 5.936 1.00 64.19 207 LEU A N 1
ATOM 1598 C CA . LEU A 1 207 ? 18.161 9.151 5.181 1.00 64.19 207 LEU A CA 1
ATOM 1599 C C . LEU A 1 207 ? 18.021 9.313 3.658 1.00 64.19 207 LEU A C 1
ATOM 1601 O O . LEU A 1 207 ? 19.029 9.306 2.950 1.00 64.19 207 LEU A O 1
ATOM 1605 N N . VAL A 1 208 ? 16.799 9.514 3.151 1.00 67.19 208 VAL A N 1
ATOM 1606 C CA . VAL A 1 208 ? 16.554 9.744 1.713 1.00 67.19 208 VAL A CA 1
ATOM 1607 C C . VAL A 1 208 ? 17.103 11.101 1.257 1.00 67.19 208 VAL A C 1
ATOM 1609 O O . VAL A 1 208 ? 17.708 11.194 0.193 1.00 67.19 208 VAL A O 1
ATOM 1612 N N . ALA A 1 209 ? 16.954 12.151 2.070 1.00 66.06 209 ALA A N 1
ATOM 1613 C CA . ALA A 1 209 ? 17.490 13.472 1.736 1.00 66.06 209 ALA A CA 1
ATOM 1614 C C . ALA A 1 209 ? 19.030 13.483 1.681 1.00 66.06 209 ALA A C 1
ATOM 1616 O O . ALA A 1 209 ? 19.612 14.052 0.757 1.00 66.06 209 ALA A O 1
ATOM 1617 N N . VAL A 1 210 ? 19.693 12.808 2.628 1.00 69.38 210 VAL A N 1
ATOM 1618 C CA . VAL A 1 210 ? 21.164 12.726 2.681 1.00 69.38 210 VAL A CA 1
ATOM 1619 C C . VAL A 1 210 ? 21.731 11.937 1.497 1.00 69.38 210 VAL A C 1
ATOM 1621 O O . VAL A 1 210 ? 22.715 12.358 0.891 1.00 69.38 210 VAL A O 1
ATOM 1624 N N . SER A 1 211 ? 21.093 10.827 1.119 1.00 66.62 211 SER A N 1
ATOM 1625 C CA . SER A 1 211 ? 21.549 10.010 -0.015 1.00 66.62 211 SER A CA 1
ATOM 1626 C C . SER A 1 211 ? 21.373 10.720 -1.363 1.00 66.62 211 SER A C 1
ATOM 1628 O O . SER A 1 211 ? 22.265 10.644 -2.209 1.00 66.62 211 SER A O 1
ATOM 1630 N N . LEU A 1 212 ? 20.292 11.486 -1.546 1.00 73.81 212 LEU A N 1
ATOM 1631 C CA . LEU A 1 212 ? 20.101 12.297 -2.753 1.00 73.81 212 LEU A CA 1
ATOM 1632 C C . LEU A 1 212 ? 21.132 13.436 -2.853 1.00 73.81 212 LEU A C 1
ATOM 1634 O O . LEU A 1 212 ? 21.694 13.663 -3.923 1.00 73.81 212 LEU A O 1
ATOM 1638 N N . GLY A 1 213 ? 21.424 14.113 -1.737 1.00 75.88 213 GLY A N 1
ATOM 1639 C CA . GLY A 1 213 ? 22.437 15.172 -1.688 1.00 75.88 213 GLY A CA 1
ATOM 1640 C C . GLY A 1 213 ? 23.842 14.670 -2.039 1.00 75.88 213 GLY A C 1
ATOM 1641 O O . GLY A 1 213 ? 24.544 15.305 -2.826 1.00 75.88 213 GLY A O 1
ATOM 1642 N N . ALA A 1 214 ? 24.226 13.496 -1.528 1.00 71.81 214 ALA A N 1
ATOM 1643 C CA . ALA A 1 214 ? 25.515 12.879 -1.840 1.00 71.81 214 ALA A CA 1
ATOM 1644 C C . ALA A 1 214 ? 25.653 12.528 -3.334 1.00 71.81 214 ALA A C 1
ATOM 1646 O O . ALA A 1 214 ? 26.691 12.799 -3.936 1.00 71.81 214 ALA A O 1
ATOM 1647 N N . ALA A 1 215 ? 24.598 11.988 -3.956 1.00 69.50 215 ALA A N 1
ATOM 1648 C CA . ALA A 1 215 ? 24.611 11.656 -5.382 1.00 69.50 215 ALA A CA 1
ATOM 1649 C C . ALA A 1 215 ? 24.788 12.902 -6.271 1.00 69.50 215 ALA A C 1
ATOM 1651 O O . ALA A 1 215 ? 25.584 12.881 -7.211 1.00 69.50 215 ALA A O 1
ATOM 1652 N N . ILE A 1 216 ? 24.100 14.004 -5.943 1.00 79.81 216 ILE A N 1
ATOM 1653 C CA . ILE A 1 216 ? 24.230 15.280 -6.665 1.00 79.81 216 ILE A CA 1
ATOM 1654 C C . ILE A 1 216 ? 25.654 15.836 -6.531 1.00 79.81 216 ILE A C 1
ATOM 1656 O O . ILE A 1 216 ? 26.237 16.264 -7.527 1.00 79.81 216 ILE A O 1
ATOM 1660 N N . ALA A 1 217 ? 26.238 15.791 -5.330 1.00 78.12 217 ALA A N 1
ATOM 1661 C CA . ALA A 1 217 ? 27.591 16.289 -5.088 1.00 78.12 217 ALA A CA 1
ATOM 1662 C C . ALA A 1 217 ? 28.657 15.507 -5.879 1.00 78.12 217 ALA A C 1
ATOM 1664 O O . ALA A 1 217 ? 29.547 16.115 -6.472 1.00 78.12 217 ALA A O 1
ATOM 1665 N N . ILE A 1 218 ? 28.541 14.176 -5.950 1.00 76.50 218 ILE A N 1
ATOM 1666 C CA . ILE A 1 218 ? 29.462 13.324 -6.723 1.00 76.50 218 ILE A CA 1
ATOM 1667 C C . ILE A 1 218 ? 29.344 13.612 -8.226 1.00 76.50 218 ILE A C 1
ATOM 1669 O O . ILE A 1 218 ? 30.362 13.724 -8.915 1.00 76.50 218 ILE A O 1
ATOM 1673 N N . ALA A 1 219 ? 28.121 13.767 -8.740 1.00 70.25 219 ALA A N 1
ATOM 1674 C CA . ALA A 1 219 ? 27.894 14.086 -10.148 1.00 70.25 219 ALA A CA 1
ATOM 1675 C C . ALA A 1 219 ? 28.450 15.474 -10.515 1.00 70.25 219 ALA A C 1
ATOM 1677 O O . ALA A 1 219 ? 29.151 15.612 -11.518 1.00 70.25 219 ALA A O 1
ATOM 1678 N N . ALA A 1 220 ? 28.209 16.485 -9.673 1.00 79.06 220 ALA A N 1
ATOM 1679 C CA . ALA A 1 220 ? 28.747 17.830 -9.862 1.00 79.06 220 ALA A CA 1
ATOM 1680 C C . ALA A 1 220 ? 30.282 17.855 -9.785 1.00 79.06 220 ALA A C 1
ATOM 1682 O O . ALA A 1 220 ? 30.927 18.470 -10.633 1.00 79.06 220 ALA A O 1
ATOM 1683 N N . GLY A 1 221 ? 30.874 17.146 -8.818 1.00 83.00 221 GLY A N 1
ATOM 1684 C CA . GLY A 1 221 ? 32.327 17.025 -8.683 1.00 83.00 221 GLY A CA 1
ATOM 1685 C C . GLY A 1 221 ? 32.974 16.378 -9.907 1.00 83.00 221 GLY A C 1
ATOM 1686 O O . GLY A 1 221 ? 33.988 16.868 -10.397 1.00 83.00 221 GLY A O 1
ATOM 1687 N N . SER A 1 222 ? 32.344 15.333 -10.449 1.00 71.75 222 SER A N 1
ATOM 1688 C CA . SER A 1 222 ? 32.820 14.627 -11.646 1.00 71.75 222 SER A CA 1
ATOM 1689 C C . SER A 1 222 ? 32.753 15.518 -12.895 1.00 71.75 222 SER A C 1
ATOM 1691 O O . SER A 1 222 ? 33.717 15.591 -13.653 1.00 71.75 222 SER A O 1
ATOM 1693 N N . TYR A 1 223 ? 31.658 16.267 -13.069 1.00 77.69 223 TYR A N 1
ATOM 1694 C CA . TYR A 1 223 ? 31.511 17.236 -14.162 1.00 77.69 223 TYR A CA 1
ATOM 1695 C C . TYR A 1 223 ? 32.550 18.365 -14.089 1.00 77.69 223 TYR A C 1
ATOM 1697 O O . TYR A 1 223 ? 33.145 18.738 -15.101 1.00 77.69 223 TYR A O 1
ATOM 1705 N N . LEU A 1 224 ? 32.799 18.905 -12.891 1.00 83.00 224 LEU A N 1
ATOM 1706 C CA . LEU A 1 224 ? 33.809 19.945 -12.690 1.00 83.00 224 LEU A CA 1
ATOM 1707 C C . LEU A 1 224 ? 35.224 19.408 -12.934 1.00 83.00 224 LEU A C 1
ATOM 1709 O O . LEU A 1 224 ? 36.020 20.089 -13.575 1.00 83.00 224 LEU A O 1
ATOM 1713 N N . ALA A 1 225 ? 35.527 18.186 -12.492 1.00 77.75 225 ALA A N 1
ATOM 1714 C CA . ALA A 1 225 ? 36.822 17.559 -12.737 1.00 77.75 225 ALA A CA 1
ATOM 1715 C C . ALA A 1 225 ? 37.104 17.380 -14.239 1.00 77.75 225 ALA A C 1
ATOM 1717 O O . ALA A 1 225 ? 38.217 17.655 -14.672 1.00 77.75 225 ALA A O 1
ATOM 1718 N N . GLU A 1 226 ? 36.110 16.999 -15.048 1.00 74.62 226 GLU A N 1
ATOM 1719 C CA . GLU A 1 226 ? 36.271 16.919 -16.509 1.00 74.62 226 GLU A CA 1
ATOM 1720 C C . GLU A 1 226 ? 36.391 18.301 -17.163 1.00 74.62 226 GLU A C 1
ATOM 1722 O O . GLU A 1 226 ? 37.220 18.495 -18.051 1.00 74.62 226 GLU A O 1
ATOM 1727 N N . ARG A 1 227 ? 35.592 19.282 -16.724 1.00 83.00 227 ARG A N 1
ATOM 1728 C CA . ARG A 1 227 ? 35.595 20.636 -17.303 1.00 83.00 227 ARG A CA 1
ATOM 1729 C C . ARG A 1 227 ? 36.896 21.392 -17.027 1.00 83.00 227 ARG A C 1
ATOM 1731 O O . ARG A 1 227 ? 37.300 22.212 -17.849 1.00 83.00 227 ARG A O 1
ATOM 1738 N N . PHE A 1 228 ? 37.507 21.142 -15.872 1.00 84.88 228 PHE A N 1
ATOM 1739 C CA . PHE A 1 228 ? 38.693 21.851 -15.391 1.00 84.88 228 PHE A CA 1
ATOM 1740 C C . PHE A 1 228 ? 39.954 20.987 -15.355 1.00 84.88 228 PHE A C 1
ATOM 1742 O O . PHE A 1 228 ? 40.986 21.462 -14.880 1.00 84.88 228 PHE A O 1
ATOM 1749 N N . ALA A 1 229 ? 39.913 19.753 -15.871 1.00 81.19 229 ALA A N 1
ATOM 1750 C CA . ALA A 1 229 ? 41.129 18.987 -16.095 1.00 81.19 229 ALA A CA 1
ATOM 1751 C C . ALA A 1 229 ? 42.042 19.814 -17.015 1.00 81.19 229 ALA A C 1
ATOM 1753 O O . ALA A 1 229 ? 41.632 20.145 -18.134 1.00 81.19 229 ALA A O 1
ATOM 1754 N N . PRO A 1 230 ? 43.251 20.199 -16.561 1.00 78.62 230 PRO A N 1
ATOM 1755 C CA . PRO A 1 230 ? 44.164 20.952 -17.398 1.00 78.62 230 PRO A CA 1
ATOM 1756 C C . PRO A 1 230 ? 44.412 20.116 -18.645 1.00 78.62 230 PRO A C 1
ATOM 1758 O O . PRO A 1 230 ? 44.808 18.953 -18.555 1.00 78.62 230 PRO A O 1
ATOM 1761 N N . SER A 1 231 ? 44.118 20.697 -19.809 1.00 77.06 231 SER A N 1
ATOM 1762 C CA . SER A 1 231 ? 44.468 20.074 -21.077 1.00 77.06 231 SER A CA 1
ATOM 1763 C C . SER A 1 231 ? 45.968 19.845 -21.031 1.00 77.06 231 SER A C 1
ATOM 1765 O O . SER A 1 231 ? 46.737 20.806 -21.023 1.00 77.06 231 SER A O 1
ATOM 1767 N N . LEU A 1 232 ? 46.375 18.581 -20.911 1.00 74.62 232 LEU A N 1
ATOM 1768 C CA . LEU A 1 232 ? 47.765 18.191 -21.049 1.00 74.62 232 LEU A CA 1
ATOM 1769 C C . LEU A 1 232 ? 48.124 18.518 -22.490 1.00 74.62 232 LEU A C 1
ATOM 1771 O O . LEU A 1 232 ? 47.864 17.731 -23.398 1.00 74.62 232 LEU A O 1
ATOM 1775 N N . VAL A 1 233 ? 48.622 19.735 -22.700 1.00 81.44 233 VAL A N 1
ATOM 1776 C CA . VAL A 1 233 ? 49.196 20.148 -23.969 1.00 81.44 233 VAL A CA 1
ATOM 1777 C C . VAL A 1 233 ? 50.290 19.123 -24.233 1.00 81.44 233 VAL A C 1
ATOM 1779 O O . VAL A 1 233 ? 51.203 19.012 -23.408 1.00 81.44 233 VAL A O 1
ATOM 1782 N N . PRO A 1 234 ? 50.178 18.3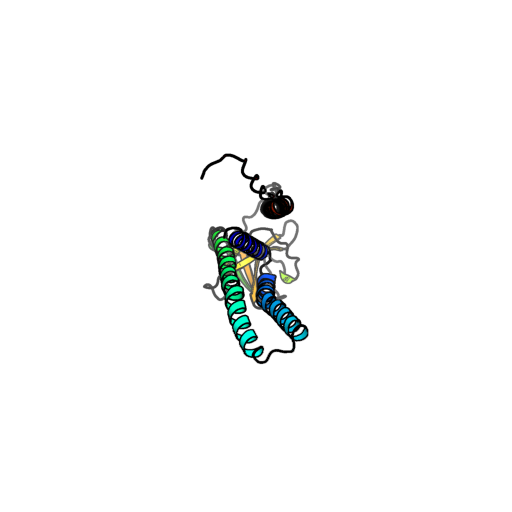11 -25.297 1.00 76.44 234 PRO A N 1
ATOM 1783 C CA . PRO A 1 234 ? 51.230 17.372 -25.624 1.00 76.44 234 PRO A CA 1
ATOM 1784 C C . PRO A 1 234 ? 52.496 18.199 -25.794 1.00 76.44 234 PRO A C 1
ATOM 1786 O O . PRO A 1 234 ? 52.539 19.100 -26.632 1.00 76.44 234 PRO A O 1
ATOM 1789 N N . LEU A 1 235 ? 53.483 17.953 -24.928 1.00 76.25 235 LEU A N 1
ATOM 1790 C CA . LEU A 1 235 ? 54.771 18.619 -25.014 1.00 76.25 235 LEU A CA 1
ATOM 1791 C C . LEU A 1 235 ? 55.290 18.357 -26.421 1.00 76.25 235 LEU A C 1
ATOM 1793 O O . LEU A 1 235 ? 55.510 17.204 -26.801 1.00 76.25 235 LEU A O 1
ATOM 1797 N N . THR A 1 236 ? 55.410 19.422 -27.209 1.00 80.81 236 THR A N 1
ATOM 1798 C CA . THR A 1 236 ? 55.997 19.353 -28.538 1.00 80.81 236 THR A CA 1
ATOM 1799 C C . THR A 1 236 ? 57.352 18.669 -28.373 1.00 80.81 236 THR A C 1
ATOM 1801 O O . THR A 1 236 ? 58.127 19.106 -27.515 1.00 80.81 236 THR A O 1
ATOM 1804 N N . PRO A 1 237 ? 57.631 17.573 -29.101 1.00 78.19 237 PRO A N 1
ATOM 1805 C CA . PRO A 1 237 ? 58.894 16.868 -28.950 1.00 78.19 237 PRO A CA 1
ATOM 1806 C C . PRO A 1 237 ? 60.024 17.874 -29.152 1.00 78.19 237 PRO A C 1
ATOM 1808 O O . PRO A 1 237 ? 60.037 18.596 -30.152 1.00 78.19 237 PRO A O 1
ATOM 1811 N N . MET A 1 238 ? 60.914 17.978 -28.159 1.00 74.38 238 MET A N 1
ATOM 1812 C CA . MET A 1 238 ? 62.001 18.944 -28.225 1.00 74.38 238 MET A CA 1
ATOM 1813 C C . MET A 1 238 ? 62.825 18.693 -29.493 1.00 74.38 238 MET A C 1
ATOM 1815 O O . MET A 1 238 ? 63.070 17.533 -29.845 1.00 74.38 238 MET A O 1
ATOM 1819 N N . PRO A 1 239 ? 63.234 19.758 -30.201 1.00 78.75 239 PRO A N 1
ATOM 1820 C CA . PRO A 1 239 ? 64.081 19.621 -31.373 1.00 78.75 239 PRO A CA 1
ATOM 1821 C C . PRO A 1 239 ? 65.357 18.865 -30.987 1.00 78.75 239 PRO A C 1
ATOM 1823 O O . PRO A 1 239 ? 66.002 19.196 -29.992 1.00 78.75 239 PRO A O 1
ATOM 1826 N N . ARG A 1 240 ? 65.704 17.827 -31.761 1.00 77.38 240 ARG A N 1
ATOM 1827 C CA . ARG A 1 240 ? 66.943 17.063 -31.560 1.00 77.38 240 ARG A CA 1
ATOM 1828 C C . ARG A 1 240 ? 68.137 18.012 -31.602 1.00 77.38 240 ARG A C 1
ATOM 1830 O O . ARG A 1 240 ? 68.281 18.786 -32.549 1.00 77.38 240 ARG A O 1
ATOM 1837 N N . MET A 1 241 ? 68.988 17.929 -30.584 1.00 69.88 241 MET A N 1
ATOM 1838 C CA . MET A 1 241 ? 70.214 18.715 -30.518 1.00 69.88 241 MET A CA 1
ATOM 1839 C C . MET A 1 241 ? 71.200 18.238 -31.599 1.00 69.88 241 MET A C 1
ATOM 1841 O O . MET A 1 241 ? 71.327 17.028 -31.821 1.00 69.88 241 MET A O 1
ATOM 1845 N N . PRO A 1 242 ? 71.921 19.149 -32.278 1.00 62.75 242 PRO A N 1
ATOM 1846 C CA . PRO A 1 242 ? 72.923 18.768 -33.266 1.00 62.75 242 PRO A CA 1
ATOM 1847 C C . PRO A 1 242 ? 74.045 17.966 -32.592 1.00 62.75 242 PRO A C 1
ATOM 1849 O O . PRO A 1 242 ? 74.782 18.505 -31.771 1.00 62.75 242 PRO A O 1
ATOM 1852 N N . GLY A 1 243 ? 74.172 16.679 -32.931 1.00 75.94 243 GLY A N 1
ATOM 1853 C CA . GLY A 1 243 ? 75.250 15.806 -32.443 1.00 75.94 243 GLY A CA 1
ATOM 1854 C C . GLY A 1 243 ? 74.802 14.465 -31.859 1.00 75.94 243 GLY A C 1
ATOM 1855 O O . GLY A 1 243 ? 75.644 13.592 -31.653 1.00 75.94 243 GLY A O 1
ATOM 1856 N N . GLU A 1 244 ? 73.503 14.261 -31.638 1.00 62.94 244 GLU A N 1
ATOM 1857 C CA . GLU A 1 244 ? 72.974 12.985 -31.148 1.00 62.94 244 GLU A CA 1
ATOM 1858 C C . GLU A 1 244 ? 72.892 11.974 -32.309 1.00 62.94 244 GLU A C 1
ATOM 1860 O O . GLU A 1 244 ? 72.007 12.044 -33.165 1.00 62.94 244 GLU A O 1
ATOM 1865 N N . LYS A 1 245 ? 73.889 11.083 -32.401 1.00 67.00 245 LYS A N 1
ATOM 1866 C CA . LYS A 1 245 ? 73.924 9.997 -33.392 1.00 67.00 245 LYS A CA 1
ATOM 1867 C C . LYS A 1 245 ? 72.937 8.903 -32.981 1.00 67.00 245 LYS A C 1
ATOM 1869 O O . LYS A 1 245 ? 72.945 8.484 -31.828 1.00 67.00 245 LYS A O 1
ATOM 1874 N N . SER A 1 246 ? 72.107 8.491 -33.940 1.00 67.81 246 SER A N 1
ATOM 1875 C CA . SER A 1 246 ? 71.093 7.433 -33.822 1.00 67.81 246 SER A CA 1
ATOM 1876 C C . SER A 1 246 ? 71.678 6.070 -33.492 1.00 67.81 246 SER A C 1
ATOM 1878 O O . SER A 1 246 ? 72.704 5.746 -34.137 1.00 67.81 246 SER A O 1
#

Sequence (246 aa):
MGSGLFWWLVCMGLAALITAAVSRRWVWRAALLYLVSPLVLFTGYALWALVTRPEREGVLGLILVSLGLVSAMATLPWILTCLIGFALGLVPRRWLRPADKTAPFNNWRPIHVGAENDALVIGGLPVWQAPWRPTGLAPVPLPHPAHPRQTHEFSVYEIGAGAVRTRFAAAELSAGVWGFYQPMATPTMTAVEVGTATRRPVAWRSLVAVSLGAAIAIAAGSYLAERFAPSLVPLTPMPRMPGEKS